Protein AF-A0A831KH98-F1 (afdb_monomer)

Radius of gyration: 17.81 Å; Cα contacts (8 Å, |Δi|>4): 168; chains: 1; bounding box: 45×57×43 Å

pLDDT: mean 85.03, std 17.4, range [39.31, 98.38]

Secondary structure (DSSP, 8-state):
------TTSSPPPP------BPTTSSS--SHHHHHHHHHT--TTSHHHHHHHHHHHHHHHHHB---HHHHHHHHHHHHHHHHHHHHHHHHHHTTPPSSPPHHHHHHHHHHHHHHHHHHHHHHHHHHHHHHHTTS---TT-TTHHHHHHHHHHHHHHHHHHHHHHTTPPPPTTHHHHHHHHHHHHH-

Sequence (186 aa):
MTWISDPFRAGPPLRIPDQDRAPGAGPDLRPDALAAWVAGLPLADPEHAADLLLKVLQALNRTRLPTDQRREGFARLRAPIAGVMEALGGRYAQAVLPLRERDRRCAVRVLALAEEGAYAEKALAARPVAALGTARSSGAAPAYPEALARSAAALGRLLLEHYRIYAPVPEGVWGELHRLYRHGEA

Foldseek 3Di:
DPPPPPCLVDPDADDADAQPDEQPPAQHLALVSLLVVLVVQPLVDLLSSLVVLLRVLVCLRRHDDDLVSLVSSVVSSPVSLVSSLVVLCVVCQPPDPPDDPSNVSSLVSSLSSLVSNLNSLSVSQRVVVVCVVPDDPPPCVVSNLVSLVSNLVSLVSSVVSCVSNVHDRDPCSVSNNVVSVVVNVD

Solvent-accessible surface area (backbone atoms only — not comparable to full-atom values): 10738 Å² total; per-residue (Å²): 135,84,71,77,76,60,70,77,79,76,50,80,75,81,81,52,68,69,54,76,40,60,75,79,76,67,79,68,69,48,52,70,54,40,50,57,50,60,75,67,52,51,73,93,41,41,69,62,36,44,59,54,50,43,55,51,42,55,48,58,48,24,32,56,65,59,70,65,52,49,52,53,34,49,59,68,44,50,62,60,50,52,54,33,38,48,64,39,46,61,72,44,70,82,59,66,81,78,64,53,72,75,42,42,55,36,50,54,52,38,49,52,45,32,50,48,48,24,29,48,33,38,52,61,34,52,53,56,61,67,37,68,80,60,72,84,64,94,79,54,71,76,59,45,63,54,22,33,54,49,23,44,51,29,48,52,48,36,50,50,56,26,57,77,71,73,44,86,69,70,87,61,54,68,62,46,45,55,49,44,51,55,65,72,74,109

Structure (mmCIF, N/CA/C/O backbone):
data_AF-A0A831KH98-F1
#
_entry.id   AF-A0A831KH98-F1
#
loop_
_atom_site.group_PDB
_atom_site.id
_atom_site.type_symbol
_atom_site.label_atom_id
_atom_site.label_alt_id
_atom_site.label_comp_id
_atom_site.label_asym_id
_atom_site.label_entity_id
_atom_site.label_seq_id
_atom_site.pdbx_PDB_ins_code
_atom_site.Cartn_x
_atom_site.Cartn_y
_atom_site.Cartn_z
_atom_site.occupancy
_atom_site.B_iso_or_equiv
_atom_site.auth_seq_id
_atom_site.auth_comp_id
_atom_site.auth_asym_id
_atom_site.auth_atom_id
_atom_site.pdbx_PDB_model_num
ATOM 1 N N . MET A 1 1 ? 13.597 -39.231 14.858 1.00 42.28 1 MET A N 1
ATOM 2 C CA . MET A 1 1 ? 13.043 -37.881 15.091 1.00 42.28 1 MET A CA 1
ATOM 3 C C . MET A 1 1 ? 13.059 -37.131 13.772 1.00 42.28 1 MET A C 1
ATOM 5 O O . MET A 1 1 ? 14.080 -36.579 13.389 1.00 42.28 1 MET A O 1
ATOM 9 N N . THR A 1 2 ? 11.966 -37.229 13.023 1.00 42.25 2 THR A N 1
ATOM 10 C CA . THR A 1 2 ? 11.755 -36.525 11.756 1.00 42.25 2 THR A CA 1
ATOM 11 C C . THR A 1 2 ? 11.390 -35.087 12.094 1.00 42.25 2 THR A C 1
ATOM 13 O O . THR A 1 2 ? 10.312 -34.805 12.609 1.00 42.25 2 THR A O 1
ATOM 16 N N . TRP A 1 3 ? 12.359 -34.206 11.899 1.00 41.78 3 TRP A N 1
ATOM 17 C CA . TRP A 1 3 ? 12.253 -32.764 12.034 1.00 41.78 3 TRP A CA 1
ATOM 18 C C . TRP A 1 3 ? 11.069 -32.289 11.195 1.00 41.78 3 TRP A C 1
ATOM 20 O O . TRP A 1 3 ? 10.905 -32.734 10.059 1.00 41.78 3 TRP A O 1
ATOM 30 N N . ILE A 1 4 ? 10.240 -31.438 11.796 1.00 50.81 4 ILE A N 1
ATOM 31 C CA . ILE A 1 4 ? 9.134 -30.709 11.173 1.00 50.81 4 ILE A CA 1
ATOM 32 C C . ILE A 1 4 ? 9.538 -30.340 9.745 1.00 50.81 4 ILE A C 1
ATOM 34 O O . ILE A 1 4 ? 10.496 -29.591 9.554 1.00 50.81 4 ILE A O 1
ATOM 38 N N . SER A 1 5 ? 8.845 -30.896 8.749 1.00 45.28 5 SER A N 1
ATOM 39 C CA . SER A 1 5 ? 8.921 -30.413 7.375 1.00 45.28 5 SER A CA 1
ATOM 40 C C . SER A 1 5 ? 8.661 -28.916 7.441 1.00 45.28 5 SER A C 1
ATOM 42 O O . SER A 1 5 ? 7.532 -28.544 7.732 1.00 45.28 5 SER A O 1
ATOM 44 N N . ASP A 1 6 ? 9.697 -28.087 7.283 1.00 45.91 6 ASP A N 1
ATOM 45 C CA . ASP A 1 6 ? 9.615 -26.630 7.416 1.00 45.91 6 ASP A CA 1
ATOM 46 C C . ASP A 1 6 ? 8.466 -26.125 6.522 1.00 45.91 6 ASP A C 1
ATOM 48 O O . ASP A 1 6 ? 8.632 -26.063 5.296 1.00 45.91 6 ASP A O 1
ATOM 52 N N . PRO A 1 7 ? 7.284 -25.796 7.087 1.00 47.34 7 PRO A N 1
ATOM 53 C CA . PRO A 1 7 ? 6.128 -25.412 6.283 1.00 47.34 7 PRO A CA 1
ATOM 54 C C . PRO A 1 7 ? 6.381 -24.070 5.581 1.00 47.34 7 PRO A C 1
ATOM 56 O O . PRO A 1 7 ? 5.669 -23.698 4.649 1.00 47.34 7 PRO A O 1
ATOM 59 N N . PHE A 1 8 ? 7.441 -23.359 5.977 1.00 47.72 8 PHE A N 1
ATOM 60 C CA . PHE A 1 8 ? 7.877 -22.104 5.395 1.00 47.72 8 PHE A CA 1
ATOM 61 C C . PHE A 1 8 ? 8.920 -22.287 4.284 1.00 47.72 8 PHE A C 1
ATOM 63 O O . PHE A 1 8 ? 9.222 -21.319 3.582 1.00 47.72 8 PHE A O 1
ATOM 70 N N . ARG A 1 9 ? 9.421 -23.512 4.048 1.00 46.47 9 ARG A N 1
ATOM 71 C CA . ARG A 1 9 ? 10.343 -23.815 2.938 1.00 46.47 9 ARG A CA 1
ATOM 72 C C . ARG A 1 9 ? 9.665 -23.752 1.573 1.00 46.47 9 ARG A C 1
ATOM 74 O O . ARG A 1 9 ? 10.334 -23.438 0.594 1.00 46.47 9 ARG A O 1
ATOM 81 N N . ALA A 1 10 ? 8.362 -24.032 1.533 1.00 47.56 10 ALA A N 1
ATOM 82 C CA . ALA A 1 10 ? 7.552 -24.141 0.320 1.00 47.56 10 ALA A CA 1
ATOM 83 C C . ALA A 1 10 ? 6.166 -23.480 0.455 1.00 47.56 10 ALA A C 1
ATOM 85 O O . ALA A 1 10 ? 5.220 -23.881 -0.218 1.00 47.56 10 ALA A O 1
ATOM 86 N N . GLY A 1 11 ? 5.996 -22.490 1.338 1.00 45.78 11 GLY A N 1
ATOM 87 C CA . GLY A 1 11 ? 4.725 -21.762 1.383 1.00 45.78 11 GLY A CA 1
ATOM 88 C C . GLY A 1 11 ? 4.459 -21.017 0.055 1.00 45.78 11 GLY A C 1
ATOM 89 O O . GLY A 1 11 ? 5.406 -20.749 -0.689 1.00 45.78 11 GLY A O 1
ATOM 90 N N . PRO A 1 12 ? 3.229 -20.537 -0.199 1.00 51.97 12 PRO A N 1
ATOM 91 C CA . PRO A 1 12 ? 2.840 -19.908 -1.471 1.00 51.97 12 PRO A CA 1
ATOM 92 C C . PRO A 1 12 ? 3.730 -18.705 -1.841 1.00 51.97 12 PRO A C 1
ATOM 94 O O . PRO A 1 12 ? 4.258 -18.066 -0.942 1.00 51.97 12 PRO A O 1
ATOM 97 N N . PRO A 1 13 ? 3.941 -18.360 -3.120 1.00 72.31 13 PRO A N 1
ATOM 98 C CA . PRO A 1 13 ? 4.752 -17.199 -3.508 1.00 72.31 13 PRO A CA 1
ATOM 99 C C . PRO A 1 13 ? 4.235 -15.886 -2.888 1.00 72.31 13 PRO A C 1
ATOM 101 O O . PRO A 1 13 ? 3.133 -15.841 -2.335 1.00 72.31 13 PRO A O 1
ATOM 104 N N . LEU A 1 14 ? 5.026 -14.804 -2.984 1.00 85.19 14 LEU A N 1
ATOM 105 C CA . LEU A 1 14 ? 4.533 -13.460 -2.652 1.00 85.19 14 LEU A CA 1
ATOM 106 C C . LEU A 1 14 ? 3.205 -13.232 -3.385 1.00 85.19 14 LEU A C 1
ATOM 108 O O . LEU A 1 14 ? 3.143 -13.326 -4.611 1.00 85.19 14 LEU A O 1
ATOM 112 N N . ARG A 1 15 ? 2.145 -12.964 -2.625 1.00 89.38 15 ARG A N 1
ATOM 113 C CA . ARG A 1 15 ? 0.795 -12.781 -3.148 1.00 89.38 15 ARG A CA 1
ATOM 114 C C . ARG A 1 15 ? 0.745 -11.432 -3.841 1.00 89.38 15 ARG A C 1
ATOM 116 O O . ARG A 1 15 ? 0.729 -10.397 -3.177 1.00 89.38 15 ARG A O 1
ATOM 123 N N . ILE A 1 16 ? 0.736 -11.447 -5.163 1.00 90.81 16 ILE A N 1
ATOM 124 C CA . ILE A 1 16 ? 0.545 -10.265 -6.000 1.00 90.81 16 ILE A CA 1
ATOM 125 C C . ILE A 1 16 ? -0.646 -10.513 -6.930 1.00 90.81 16 ILE A C 1
ATOM 127 O O . ILE A 1 16 ? -0.855 -11.662 -7.321 1.00 90.81 16 ILE A O 1
ATOM 131 N N . PRO A 1 17 ? -1.434 -9.481 -7.276 1.00 92.25 17 PRO A N 1
ATOM 132 C CA . PRO A 1 17 ? -2.491 -9.617 -8.268 1.00 92.25 17 PRO A CA 1
ATOM 133 C C . PRO A 1 17 ? -1.934 -10.063 -9.621 1.00 92.25 17 PRO A C 1
ATOM 135 O O . PRO A 1 17 ? -0.799 -9.717 -9.975 1.00 92.25 17 PRO A O 1
ATOM 138 N N . ASP A 1 18 ? -2.757 -10.774 -10.391 1.00 89.50 18 ASP A N 1
ATOM 139 C CA . ASP A 1 18 ? -2.415 -11.141 -11.760 1.00 89.50 18 ASP A CA 1
ATOM 140 C C . ASP A 1 18 ? -2.151 -9.887 -12.600 1.00 89.50 18 ASP A C 1
ATOM 142 O O . ASP A 1 18 ? -2.894 -8.905 -12.571 1.00 89.50 18 ASP A O 1
ATOM 146 N N . GLN A 1 19 ? -1.042 -9.922 -13.338 1.00 89.56 19 GLN A N 1
ATOM 147 C CA . GLN A 1 19 ? -0.630 -8.865 -14.255 1.00 89.56 19 GLN A CA 1
ATOM 148 C C . GLN A 1 19 ? -1.000 -9.287 -15.672 1.00 89.56 19 GLN A C 1
ATOM 150 O O . GLN A 1 19 ? -0.145 -9.723 -16.442 1.00 89.56 19 GLN A O 1
ATOM 155 N N . ASP A 1 20 ? -2.279 -9.234 -16.013 1.00 87.31 20 ASP A N 1
ATOM 156 C CA . ASP A 1 20 ? -2.820 -9.673 -17.303 1.00 87.31 20 ASP A CA 1
ATOM 157 C C . ASP A 1 20 ? -3.376 -8.526 -18.156 1.00 87.31 20 ASP A C 1
ATOM 159 O O . ASP A 1 20 ? -3.411 -8.635 -19.383 1.00 87.31 20 ASP A O 1
ATOM 163 N N . ARG A 1 21 ? -3.711 -7.393 -17.533 1.00 88.44 21 ARG A N 1
ATOM 164 C CA . ARG A 1 21 ? -4.249 -6.213 -18.209 1.00 88.44 21 ARG A CA 1
ATOM 165 C C . ARG A 1 21 ? -3.234 -5.621 -19.187 1.00 88.44 21 ARG A C 1
ATOM 167 O O . ARG A 1 21 ? -2.074 -5.365 -18.841 1.00 88.44 21 ARG A O 1
ATOM 174 N N . ALA A 1 22 ? -3.698 -5.363 -20.408 1.00 85.62 22 ALA A N 1
ATOM 175 C CA . ALA A 1 22 ? -2.910 -4.716 -21.449 1.00 85.62 22 ALA A CA 1
ATOM 176 C C . ALA A 1 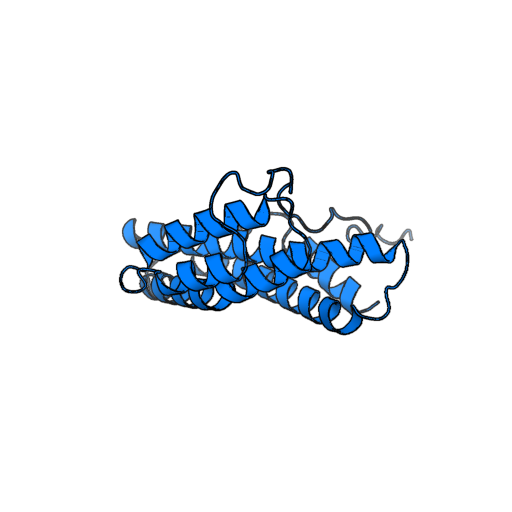22 ? -2.636 -3.233 -21.112 1.00 85.62 22 ALA A C 1
ATOM 178 O O . ALA A 1 22 ? -3.527 -2.550 -20.592 1.00 85.62 22 ALA A O 1
ATOM 179 N N . PRO A 1 23 ? -1.439 -2.705 -21.431 1.00 81.69 23 PRO A N 1
ATOM 180 C CA . PRO A 1 23 ? -1.163 -1.272 -21.355 1.00 81.69 23 PRO A CA 1
ATOM 181 C C . PRO A 1 23 ? -2.178 -0.446 -22.160 1.00 81.69 23 PRO A C 1
ATOM 183 O O . PRO A 1 23 ? -2.615 -0.865 -23.227 1.00 81.69 23 PRO A O 1
ATOM 186 N N . GLY A 1 24 ? -2.545 0.737 -21.661 1.00 77.06 24 GLY A N 1
ATOM 187 C CA . GLY A 1 24 ? -3.438 1.677 -22.357 1.00 77.06 24 GLY A CA 1
ATOM 188 C C . GLY A 1 24 ? -4.935 1.463 -22.117 1.00 77.06 24 GLY A C 1
ATOM 189 O O . GLY A 1 24 ? -5.718 2.394 -22.277 1.00 77.06 24 GLY A O 1
ATOM 190 N N . ALA A 1 25 ? -5.356 0.293 -21.635 1.00 73.19 25 ALA A N 1
ATOM 191 C CA . ALA A 1 25 ? -6.690 0.148 -21.072 1.00 73.19 25 ALA A CA 1
ATOM 192 C C . ALA A 1 25 ? -6.679 0.776 -19.672 1.00 73.19 25 ALA A C 1
ATOM 194 O O . ALA A 1 25 ? -6.353 0.070 -18.730 1.00 73.19 25 ALA A O 1
ATOM 195 N N . GLY A 1 26 ? -6.993 2.063 -19.482 1.00 82.38 26 GLY A 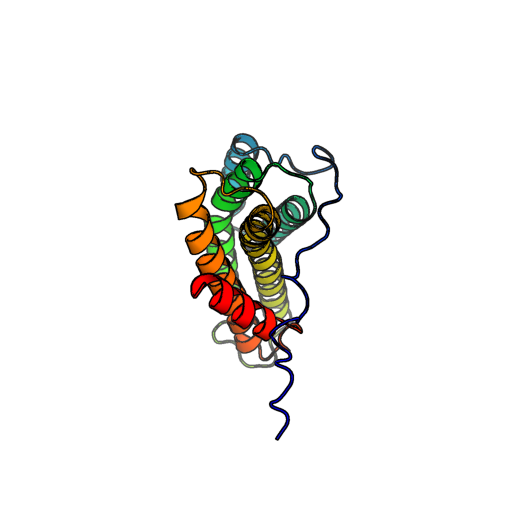N 1
ATOM 196 C CA . GLY A 1 26 ? -7.087 2.696 -18.151 1.00 82.38 26 GLY A CA 1
ATOM 197 C C . GLY A 1 26 ? -6.258 3.972 -17.961 1.00 82.38 26 GLY A C 1
ATOM 198 O O . GLY A 1 26 ? -5.997 4.660 -18.944 1.00 82.38 26 GLY A O 1
ATOM 199 N N . PRO A 1 27 ? -5.883 4.323 -16.709 1.00 87.25 27 PRO A N 1
ATOM 200 C CA . PRO A 1 27 ? -5.054 5.500 -16.454 1.00 87.25 27 PRO A CA 1
ATOM 201 C C . PRO A 1 27 ? -3.701 5.372 -17.159 1.00 87.25 27 PRO A C 1
ATOM 203 O O . PRO A 1 27 ? -3.177 4.268 -17.313 1.00 87.25 27 PRO A O 1
ATOM 206 N N . ASP A 1 28 ? -3.129 6.499 -17.573 1.00 91.88 28 ASP A N 1
ATOM 207 C CA . ASP A 1 28 ? -1.803 6.520 -18.183 1.00 91.88 28 ASP A CA 1
ATOM 208 C C . ASP A 1 28 ? -0.734 6.247 -17.115 1.00 91.88 28 ASP A C 1
ATOM 210 O O . ASP A 1 28 ? -0.529 7.039 -16.197 1.00 91.88 28 ASP A O 1
ATOM 214 N N . LEU A 1 29 ? -0.079 5.090 -17.226 1.00 92.62 29 LEU A N 1
ATOM 215 C CA . LEU A 1 29 ? 0.926 4.608 -16.276 1.00 92.62 29 LEU A CA 1
ATOM 216 C C . LEU A 1 29 ? 2.360 4.945 -16.714 1.00 92.62 29 LEU A C 1
ATOM 218 O O . LEU A 1 29 ? 3.319 4.353 -16.210 1.00 92.62 29 LEU A O 1
ATOM 222 N N . ARG A 1 30 ? 2.542 5.841 -17.692 1.00 90.69 30 ARG A N 1
ATOM 223 C CA . ARG A 1 30 ? 3.868 6.369 -18.041 1.00 90.69 30 ARG A CA 1
ATOM 224 C C . ARG A 1 30 ? 4.362 7.306 -16.929 1.00 90.69 30 ARG A C 1
ATOM 226 O O . ARG A 1 30 ? 3.548 8.054 -16.390 1.00 90.69 30 ARG A O 1
ATOM 233 N N . PRO A 1 31 ? 5.663 7.308 -16.586 1.00 88.69 31 PRO A N 1
ATOM 234 C CA . PRO A 1 31 ? 6.170 8.084 -15.453 1.00 88.69 31 PRO A CA 1
ATOM 235 C C . PRO A 1 31 ? 5.843 9.581 -15.511 1.00 88.69 31 PRO A C 1
ATOM 237 O O . PRO A 1 31 ? 5.404 10.137 -14.507 1.00 88.69 31 PRO A O 1
ATOM 240 N N . ASP A 1 32 ? 5.970 10.214 -16.680 1.00 91.25 32 ASP A N 1
ATOM 241 C CA . ASP A 1 32 ? 5.671 11.644 -16.850 1.00 91.25 32 ASP A CA 1
ATOM 242 C C . ASP A 1 32 ? 4.177 11.949 -16.706 1.00 91.25 32 ASP A C 1
ATOM 244 O O . ASP A 1 32 ? 3.789 12.912 -16.044 1.00 91.25 32 ASP A O 1
ATOM 248 N N . ALA A 1 33 ? 3.326 11.089 -17.272 1.00 93.38 33 ALA A N 1
ATOM 249 C CA . ALA A 1 33 ? 1.880 11.215 -17.144 1.00 93.38 33 ALA A CA 1
ATOM 250 C C . ALA A 1 33 ? 1.433 11.023 -15.687 1.00 93.38 33 ALA A C 1
ATOM 252 O O . ALA A 1 33 ? 0.628 11.803 -15.181 1.00 93.38 33 ALA A O 1
ATOM 253 N N . LEU A 1 34 ? 2.011 10.041 -14.985 1.00 94.19 34 LEU A N 1
ATOM 254 C CA . LEU A 1 34 ? 1.790 9.843 -13.554 1.00 94.19 34 LEU A CA 1
ATOM 255 C C . LEU A 1 34 ? 2.284 11.034 -12.732 1.00 94.19 34 LEU A C 1
ATOM 257 O O . LEU A 1 34 ? 1.606 11.427 -11.791 1.00 94.19 34 LEU A O 1
ATOM 261 N N . ALA A 1 35 ? 3.428 11.629 -13.071 1.00 93.50 35 ALA A N 1
ATOM 262 C CA . ALA A 1 35 ? 3.945 12.799 -12.368 1.00 93.50 35 ALA A CA 1
ATOM 263 C C . ALA A 1 35 ? 2.997 14.001 -12.493 1.00 93.50 35 ALA A C 1
ATOM 265 O O . ALA A 1 35 ? 2.661 14.624 -11.486 1.00 93.50 35 ALA A O 1
ATOM 266 N N . ALA A 1 36 ? 2.518 14.281 -13.709 1.00 95.50 36 ALA A N 1
ATOM 267 C CA . ALA A 1 36 ? 1.528 15.327 -13.954 1.00 95.50 36 ALA A CA 1
ATOM 268 C C . ALA A 1 36 ? 0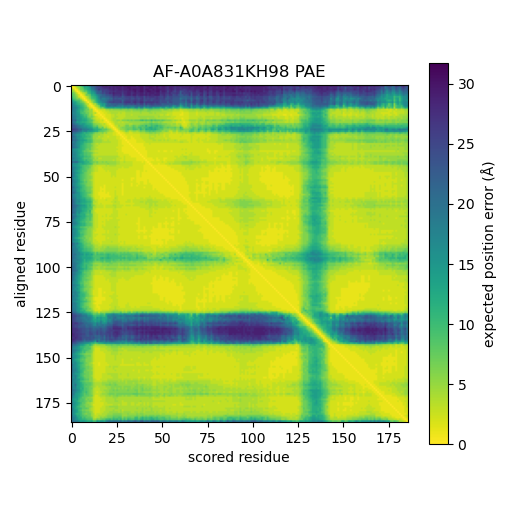.202 15.035 -13.233 1.00 95.50 36 ALA A C 1
ATOM 270 O O . ALA A 1 36 ? -0.387 15.924 -12.623 1.00 95.50 36 ALA A O 1
ATOM 271 N N . TRP A 1 37 ? -0.242 13.777 -13.247 1.00 96.62 37 TRP A N 1
ATOM 272 C CA . TRP A 1 37 ? -1.450 13.351 -12.547 1.00 96.62 37 TRP A CA 1
ATOM 273 C C . TRP A 1 37 ? -1.331 13.499 -11.023 1.00 96.62 37 TRP A C 1
ATOM 275 O O . TRP A 1 37 ? -2.247 14.017 -10.389 1.00 96.62 37 TRP A O 1
ATOM 285 N N . VAL A 1 38 ? -0.191 13.117 -10.432 1.00 96.06 38 VAL A N 1
ATOM 286 C CA . VAL A 1 38 ? 0.083 13.285 -8.993 1.00 96.06 38 VAL A CA 1
ATOM 287 C C . VAL A 1 38 ? 0.056 14.761 -8.599 1.00 96.06 38 VAL A C 1
ATOM 289 O O . VAL A 1 38 ? -0.504 15.095 -7.556 1.00 96.06 38 VAL A O 1
ATOM 292 N N . ALA A 1 39 ? 0.604 15.651 -9.432 1.00 95.69 39 ALA A N 1
ATOM 293 C CA . ALA A 1 39 ? 0.568 17.093 -9.187 1.00 95.69 39 ALA A CA 1
ATOM 294 C C . ALA A 1 39 ? -0.863 17.669 -9.169 1.00 95.69 39 ALA A C 1
ATOM 296 O O . ALA A 1 39 ? -1.099 18.699 -8.543 1.00 95.69 39 ALA A O 1
ATOM 297 N N . GLY A 1 40 ? -1.816 16.997 -9.821 1.00 95.69 40 GLY A N 1
ATOM 298 C CA . GLY A 1 40 ? -3.233 17.360 -9.835 1.00 95.69 40 GLY A CA 1
ATOM 299 C C . GLY A 1 40 ? -4.080 16.712 -8.734 1.00 95.69 40 GLY A C 1
ATOM 300 O O . GLY A 1 40 ? -5.302 16.860 -8.762 1.00 95.69 40 GLY A O 1
ATOM 301 N N . LEU A 1 41 ? -3.489 15.968 -7.789 1.00 96.50 41 LEU A N 1
ATOM 302 C CA . LEU A 1 41 ? -4.262 15.298 -6.741 1.00 96.50 41 LEU A CA 1
ATOM 303 C C . LEU A 1 41 ? -4.947 16.308 -5.798 1.00 96.50 41 LEU A C 1
ATOM 305 O O . LEU A 1 41 ? -4.302 17.239 -5.311 1.00 96.50 41 LEU A O 1
ATOM 309 N N . PRO A 1 42 ? -6.231 16.099 -5.452 1.00 96.25 42 PRO A N 1
ATOM 310 C CA . PRO A 1 42 ? -6.984 16.987 -4.573 1.00 96.25 42 PRO A CA 1
ATOM 311 C C . PRO A 1 42 ? -6.632 16.727 -3.100 1.00 96.25 42 PRO A C 1
ATOM 313 O O . PRO A 1 42 ? -7.455 16.245 -2.331 1.00 96.25 42 PRO A O 1
ATOM 316 N N . LEU A 1 43 ? -5.403 17.043 -2.679 1.00 92.38 43 LEU A N 1
ATOM 317 C CA . LEU A 1 43 ? -4.901 16.727 -1.330 1.00 92.38 43 LEU A CA 1
ATOM 318 C C . LEU A 1 43 ? -5.661 17.435 -0.190 1.00 92.38 43 LEU A C 1
ATOM 320 O O . LEU A 1 43 ? -5.583 17.001 0.956 1.00 92.38 43 LEU A O 1
ATOM 324 N N . ALA A 1 44 ? -6.424 18.489 -0.499 1.00 94.31 44 ALA A N 1
ATOM 325 C CA . ALA A 1 44 ? -7.343 19.129 0.445 1.00 94.31 44 ALA A CA 1
ATOM 326 C C . ALA A 1 44 ? -8.555 18.241 0.807 1.00 94.31 44 ALA A C 1
ATOM 328 O O . ALA A 1 44 ? -9.143 18.416 1.873 1.00 94.31 44 ALA A O 1
ATOM 329 N N . ASP A 1 45 ? -8.903 17.273 -0.048 1.00 97.12 45 ASP A N 1
ATOM 330 C CA . ASP A 1 45 ? -9.899 16.233 0.211 1.00 97.12 45 ASP A CA 1
ATOM 331 C C . ASP A 1 45 ? -9.222 14.848 0.214 1.00 97.12 45 ASP A C 1
ATOM 333 O O . ASP A 1 45 ? -9.138 14.171 -0.819 1.00 97.12 45 ASP A O 1
ATOM 337 N N . PRO A 1 46 ? -8.730 14.386 1.379 1.00 96.81 46 PRO A N 1
ATOM 338 C CA . PRO A 1 46 ? -8.000 13.127 1.460 1.00 96.81 46 PRO A CA 1
ATOM 339 C C . PRO A 1 46 ? -8.878 11.898 1.182 1.00 96.81 46 PRO A C 1
ATOM 341 O O . PRO A 1 46 ? -8.343 10.854 0.819 1.00 96.81 46 PRO A O 1
ATOM 344 N N . GLU A 1 47 ? -10.207 11.981 1.322 1.00 97.38 47 GLU A N 1
ATOM 345 C CA . GLU A 1 47 ? -11.086 10.858 0.970 1.00 97.38 47 GLU A CA 1
ATOM 346 C C . GLU A 1 47 ? -11.168 10.701 -0.548 1.00 97.38 47 GLU A C 1
ATOM 348 O O . GLU A 1 47 ? -10.985 9.596 -1.061 1.00 97.38 47 GLU A O 1
ATOM 353 N N . HIS A 1 48 ? -11.363 11.808 -1.270 1.00 97.88 48 HIS A N 1
ATOM 354 C CA . HIS A 1 48 ? -11.373 11.781 -2.728 1.00 97.88 48 HIS A CA 1
ATOM 355 C C . HIS A 1 48 ? -9.998 11.409 -3.304 1.00 97.88 48 HIS A C 1
ATOM 357 O O . HIS A 1 48 ? -9.909 10.581 -4.215 1.00 97.88 48 HIS A O 1
ATOM 363 N N . ALA A 1 49 ? -8.915 11.951 -2.735 1.00 98.31 49 ALA A N 1
ATOM 364 C CA . ALA A 1 49 ? -7.554 11.592 -3.125 1.00 98.31 49 ALA A CA 1
ATOM 365 C C . ALA A 1 49 ? -7.264 10.096 -2.907 1.00 98.31 49 ALA A C 1
ATOM 367 O O . ALA A 1 49 ? -6.652 9.465 -3.771 1.00 98.31 49 ALA A O 1
ATOM 368 N N . ALA A 1 50 ? -7.740 9.501 -1.806 1.00 98.31 50 ALA A N 1
ATOM 369 C CA . ALA A 1 50 ? -7.606 8.065 -1.556 1.00 98.31 50 ALA A CA 1
ATOM 370 C C . ALA A 1 50 ? -8.310 7.222 -2.626 1.00 98.31 50 ALA A C 1
ATOM 372 O O . ALA A 1 50 ? -7.718 6.275 -3.142 1.00 98.31 50 ALA A O 1
ATOM 373 N N . ASP A 1 51 ? -9.538 7.588 -3.001 1.00 98.00 51 ASP A N 1
ATOM 374 C CA . ASP A 1 51 ? -10.307 6.859 -4.015 1.00 98.00 51 ASP A CA 1
ATOM 375 C C . ASP A 1 51 ? -9.629 6.931 -5.402 1.00 98.00 51 ASP A C 1
ATOM 377 O O . ASP A 1 51 ? -9.643 5.961 -6.165 1.00 98.00 51 ASP A O 1
ATOM 381 N N . LEU A 1 52 ? -8.989 8.060 -5.730 1.00 97.94 52 LEU A N 1
ATOM 382 C CA . LEU A 1 52 ? -8.198 8.233 -6.953 1.00 97.94 52 LEU A CA 1
ATOM 383 C C . LEU A 1 52 ? -6.895 7.420 -6.931 1.00 97.94 52 LEU A C 1
ATOM 385 O O . LEU A 1 52 ? -6.594 6.710 -7.895 1.00 97.94 52 LEU A O 1
ATOM 389 N N . LEU A 1 53 ? -6.144 7.483 -5.828 1.00 98.25 53 LEU A N 1
ATOM 390 C CA . LEU A 1 53 ? -4.913 6.713 -5.633 1.00 98.25 53 LEU A CA 1
ATOM 391 C C . LEU A 1 53 ? -5.171 5.210 -5.694 1.00 98.25 53 LEU A C 1
ATOM 393 O O . LEU A 1 53 ? -4.420 4.491 -6.351 1.00 98.25 53 LEU A O 1
ATOM 397 N N . LEU A 1 54 ? -6.256 4.741 -5.076 1.00 98.06 54 LEU A N 1
ATOM 398 C CA . LEU A 1 54 ? -6.628 3.333 -5.086 1.00 98.06 54 LEU A CA 1
ATOM 399 C C . LEU A 1 54 ? -6.879 2.833 -6.513 1.00 98.06 54 LEU A C 1
ATOM 401 O O . LEU A 1 54 ? -6.346 1.795 -6.900 1.00 98.06 54 LEU A O 1
ATOM 405 N N . LYS A 1 55 ? -7.618 3.595 -7.331 1.00 96.94 55 LYS A N 1
ATOM 406 C CA . LYS A 1 55 ? -7.871 3.248 -8.741 1.00 96.94 55 LYS A CA 1
ATOM 407 C C . LYS A 1 55 ? -6.576 3.135 -9.549 1.00 96.94 55 LYS A C 1
ATOM 409 O O . LYS A 1 55 ? -6.418 2.195 -10.330 1.00 96.94 55 LYS A O 1
ATOM 414 N N . VAL A 1 56 ? -5.650 4.079 -9.369 1.00 96.81 56 VAL A N 1
ATOM 415 C CA . VAL A 1 56 ? -4.360 4.066 -10.076 1.00 96.81 56 VAL A CA 1
ATOM 416 C C . VAL A 1 56 ? -3.474 2.919 -9.599 1.00 96.81 56 VAL A C 1
ATOM 418 O O . VAL A 1 56 ? -2.906 2.223 -10.437 1.00 96.81 56 VAL A O 1
ATOM 421 N N . LEU A 1 57 ? -3.402 2.658 -8.291 1.00 96.94 57 LEU A N 1
ATOM 422 C CA . LEU A 1 57 ? -2.666 1.516 -7.743 1.00 96.94 57 LEU A CA 1
ATOM 423 C C . LEU A 1 57 ? -3.209 0.187 -8.259 1.00 96.94 57 LEU A C 1
ATOM 425 O O . LEU A 1 57 ? -2.439 -0.650 -8.722 1.00 96.94 57 LEU A O 1
ATOM 429 N N . GLN A 1 58 ? -4.531 0.017 -8.254 1.00 96.69 58 GLN A N 1
ATOM 430 C CA . GLN A 1 58 ? -5.169 -1.192 -8.757 1.00 96.69 58 GLN A CA 1
ATOM 431 C C . GLN A 1 58 ? -4.849 -1.429 -10.233 1.00 96.69 58 GLN A C 1
ATOM 433 O O . GLN A 1 58 ? -4.563 -2.564 -10.629 1.00 96.69 58 GLN A O 1
ATOM 438 N N . ALA A 1 59 ? -4.870 -0.363 -11.041 1.00 95.81 59 ALA A N 1
ATOM 439 C CA . ALA A 1 59 ? -4.473 -0.413 -12.441 1.00 95.81 59 ALA A CA 1
ATOM 440 C C . ALA A 1 59 ? -2.985 -0.751 -12.589 1.00 95.81 59 ALA A C 1
ATOM 442 O O . ALA A 1 59 ? -2.646 -1.654 -13.353 1.00 95.81 59 ALA A O 1
ATOM 443 N N . LEU A 1 60 ? -2.106 -0.096 -11.828 1.00 95.06 60 LEU A N 1
ATOM 444 C CA . LEU A 1 60 ? -0.669 -0.358 -11.829 1.00 95.06 60 LEU A CA 1
ATOM 445 C C . LEU A 1 60 ? -0.373 -1.819 -11.484 1.00 95.06 60 LEU A C 1
ATOM 447 O O . LEU A 1 60 ? 0.354 -2.484 -12.221 1.00 95.06 60 LEU A O 1
ATOM 451 N N . ASN A 1 61 ? -0.974 -2.349 -10.421 1.00 95.38 61 ASN A N 1
ATOM 452 C CA . ASN A 1 61 ? -0.733 -3.705 -9.928 1.00 95.38 61 ASN A CA 1
ATOM 453 C C . ASN A 1 61 ? -1.207 -4.801 -10.883 1.00 95.38 61 ASN A C 1
ATOM 455 O O . ASN A 1 61 ? -0.590 -5.861 -10.906 1.00 95.38 61 ASN A O 1
ATOM 459 N N . ARG A 1 62 ? -2.236 -4.535 -11.696 1.00 94.69 62 ARG A N 1
ATOM 460 C CA . ARG A 1 62 ? -2.826 -5.512 -12.629 1.00 94.69 62 ARG A CA 1
ATOM 461 C C . ARG A 1 62 ? -2.354 -5.358 -14.080 1.00 94.69 62 ARG A C 1
ATOM 463 O O . ARG A 1 62 ? -2.607 -6.228 -14.903 1.00 94.69 62 ARG A O 1
ATOM 470 N N . THR A 1 63 ? -1.650 -4.275 -14.421 1.00 93.50 63 THR A N 1
ATOM 471 C CA . THR A 1 63 ? -1.154 -4.030 -15.791 1.00 93.50 63 THR A CA 1
ATOM 472 C C . THR A 1 63 ? 0.194 -4.698 -16.041 1.00 93.50 63 THR A C 1
ATOM 474 O O . THR A 1 63 ? 1.099 -4.625 -15.205 1.00 93.50 63 THR A O 1
ATOM 477 N N . ARG A 1 64 ? 0.369 -5.297 -17.224 1.00 90.19 64 ARG A N 1
ATOM 478 C CA . ARG A 1 64 ? 1.670 -5.781 -17.715 1.00 90.19 64 ARG A CA 1
ATOM 479 C C . ARG A 1 64 ? 2.581 -4.610 -18.075 1.00 90.19 64 ARG A C 1
ATOM 481 O O . ARG A 1 64 ? 2.453 -4.040 -19.150 1.00 90.19 64 ARG A O 1
ATOM 488 N N . LEU A 1 65 ? 3.516 -4.268 -17.191 1.00 88.06 65 LEU A N 1
ATOM 489 C CA . LEU A 1 65 ? 4.486 -3.183 -17.401 1.00 88.06 65 LEU A CA 1
ATOM 490 C C . LEU A 1 65 ? 5.936 -3.691 -17.365 1.00 88.06 65 LEU A C 1
ATOM 492 O O . LEU A 1 65 ? 6.213 -4.649 -16.634 1.00 88.06 65 LEU A O 1
ATOM 496 N N . PRO A 1 66 ? 6.888 -3.042 -18.062 1.00 87.69 66 PRO A N 1
ATOM 497 C CA . PRO A 1 66 ? 8.320 -3.199 -17.804 1.00 87.69 66 PRO A CA 1
ATOM 498 C C . PRO A 1 66 ? 8.672 -2.908 -16.337 1.00 87.69 66 PRO A C 1
ATOM 500 O O . PRO A 1 66 ? 8.003 -2.119 -15.668 1.00 87.69 66 PRO A O 1
ATOM 503 N N . THR A 1 67 ? 9.708 -3.565 -15.809 1.00 83.31 67 THR A N 1
ATOM 504 C CA . THR A 1 67 ? 10.077 -3.449 -14.383 1.00 83.31 67 THR A CA 1
ATOM 505 C C . THR A 1 67 ? 10.477 -2.029 -14.004 1.00 83.31 67 THR A C 1
ATOM 507 O O . THR A 1 67 ? 10.030 -1.542 -12.968 1.00 83.31 67 THR A O 1
ATOM 510 N N . ASP A 1 68 ? 11.245 -1.351 -14.854 1.00 85.88 68 ASP A N 1
ATOM 511 C CA . ASP A 1 68 ? 11.706 0.012 -14.580 1.00 85.88 68 ASP A CA 1
ATOM 512 C C . ASP A 1 68 ? 10.552 1.012 -14.619 1.00 85.88 68 ASP A C 1
ATOM 514 O O . ASP A 1 68 ? 10.407 1.809 -13.697 1.00 85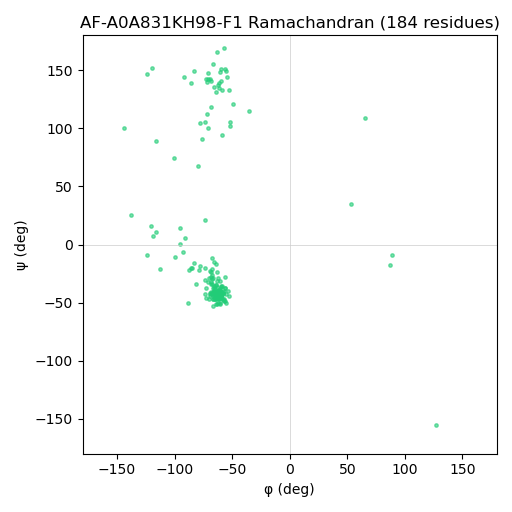.88 68 ASP A O 1
ATOM 518 N N . GLN A 1 69 ? 9.641 0.874 -15.590 1.00 89.75 69 GLN A N 1
ATOM 519 C CA . GLN A 1 69 ? 8.420 1.681 -15.637 1.00 89.75 69 GLN A CA 1
ATOM 520 C C . GLN A 1 69 ? 7.559 1.481 -14.381 1.00 89.75 69 GLN A C 1
ATOM 522 O O . GLN A 1 69 ? 7.072 2.452 -13.806 1.00 89.75 69 GLN A O 1
ATOM 527 N N . ARG A 1 70 ? 7.381 0.233 -13.921 1.00 91.81 70 ARG A N 1
ATOM 528 C CA . ARG A 1 70 ? 6.648 -0.057 -12.677 1.00 91.81 70 ARG A CA 1
ATOM 529 C C . ARG A 1 70 ? 7.334 0.582 -11.469 1.00 91.81 70 ARG A C 1
ATOM 531 O O . ARG A 1 70 ? 6.657 1.180 -10.635 1.00 91.81 70 ARG A O 1
ATOM 538 N N . ARG A 1 71 ? 8.659 0.440 -11.369 1.00 90.06 71 ARG A N 1
ATOM 539 C CA . ARG A 1 71 ? 9.468 0.981 -10.270 1.00 90.06 71 ARG A CA 1
ATOM 540 C C . ARG A 1 71 ? 9.360 2.497 -10.209 1.00 90.06 71 ARG A C 1
ATOM 542 O O . ARG A 1 71 ? 9.086 3.032 -9.137 1.00 90.06 71 ARG A O 1
ATOM 549 N N . GLU A 1 72 ? 9.560 3.169 -11.337 1.00 91.31 72 GLU A N 1
ATOM 550 C CA . GLU A 1 72 ? 9.501 4.623 -11.413 1.00 91.31 72 GLU A CA 1
ATOM 551 C C . GLU A 1 72 ? 8.080 5.134 -11.166 1.00 91.31 72 GLU A C 1
ATOM 553 O O . GLU A 1 72 ? 7.883 6.012 -10.327 1.00 91.31 72 GLU A O 1
ATOM 558 N N . GLY A 1 73 ? 7.080 4.535 -11.820 1.00 92.44 73 GLY A N 1
ATOM 559 C CA . GLY A 1 73 ? 5.680 4.912 -11.650 1.00 92.44 73 GLY A CA 1
ATOM 560 C C . GLY A 1 73 ? 5.226 4.798 -10.195 1.00 92.44 73 GLY A C 1
ATOM 561 O O . GLY A 1 73 ? 4.679 5.748 -9.638 1.00 92.44 73 GLY A O 1
ATOM 562 N N . PHE A 1 74 ? 5.525 3.677 -9.532 1.00 94.06 74 PHE A N 1
ATOM 563 C CA . PHE A 1 74 ? 5.173 3.509 -8.125 1.00 94.06 74 PHE A CA 1
ATOM 564 C C . PHE A 1 74 ? 5.979 4.430 -7.195 1.00 94.06 74 PHE A C 1
ATOM 566 O O . PHE A 1 74 ? 5.435 4.914 -6.204 1.00 94.06 74 PHE A O 1
ATOM 573 N N . ALA A 1 75 ? 7.234 4.758 -7.526 1.00 92.75 75 ALA A N 1
ATOM 574 C CA . ALA A 1 75 ? 8.017 5.717 -6.747 1.00 92.75 75 ALA A CA 1
ATOM 575 C C . ALA A 1 75 ? 7.348 7.097 -6.657 1.00 92.75 75 ALA A C 1
ATOM 577 O O . ALA A 1 75 ? 7.383 7.704 -5.587 1.00 92.75 75 ALA A O 1
ATOM 578 N N . ARG A 1 76 ? 6.671 7.553 -7.722 1.00 94.69 76 ARG A N 1
ATOM 579 C CA . ARG A 1 76 ? 5.901 8.812 -7.707 1.00 94.69 76 ARG A CA 1
ATOM 580 C C . ARG A 1 76 ? 4.665 8.749 -6.801 1.00 94.69 76 ARG A C 1
ATOM 582 O O . ARG A 1 76 ? 4.232 9.779 -6.295 1.00 94.69 76 ARG A O 1
ATOM 589 N N . LEU A 1 77 ? 4.109 7.557 -6.576 1.00 95.81 77 LEU A N 1
ATOM 590 C CA . LEU A 1 77 ? 2.895 7.362 -5.778 1.00 95.81 77 LEU A CA 1
ATOM 591 C C . LEU A 1 77 ? 3.175 7.188 -4.277 1.00 95.81 77 LEU A C 1
ATOM 593 O O . LEU A 1 77 ? 2.287 7.442 -3.468 1.00 95.81 77 LEU A O 1
ATOM 597 N N . ARG A 1 78 ? 4.390 6.790 -3.871 1.00 94.88 78 ARG A N 1
ATOM 598 C CA . ARG A 1 78 ? 4.704 6.492 -2.457 1.00 94.88 78 ARG A CA 1
ATOM 599 C C . ARG A 1 78 ? 4.387 7.650 -1.506 1.00 94.88 78 ARG A C 1
ATOM 601 O 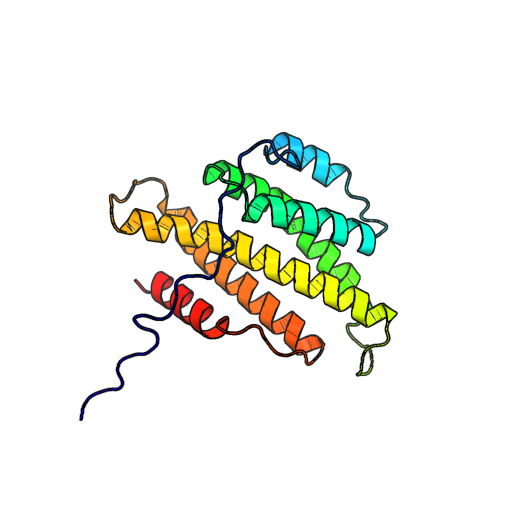O . ARG A 1 78 ? 3.713 7.444 -0.500 1.00 94.88 78 ARG A O 1
ATOM 608 N N . ALA A 1 79 ? 4.859 8.856 -1.824 1.00 95.62 79 ALA A N 1
ATOM 609 C CA . ALA A 1 79 ? 4.649 10.036 -0.986 1.00 95.62 79 ALA A CA 1
ATOM 610 C C . ALA A 1 79 ? 3.163 10.440 -0.870 1.00 95.62 79 ALA A C 1
ATOM 612 O O . ALA A 1 79 ? 2.688 10.563 0.261 1.00 95.62 79 ALA A O 1
ATOM 613 N N . PRO A 1 80 ? 2.392 10.590 -1.971 1.00 97.06 80 PRO A N 1
ATOM 614 C CA . PRO A 1 80 ? 0.972 10.919 -1.853 1.00 97.06 80 PRO A CA 1
ATOM 615 C C . PRO A 1 80 ? 0.161 9.816 -1.156 1.00 97.06 80 PRO A C 1
ATOM 617 O O . PRO A 1 80 ? -0.735 10.142 -0.383 1.00 97.06 80 PRO A O 1
ATOM 620 N N . ILE A 1 81 ? 0.494 8.531 -1.340 1.00 97.75 81 ILE A N 1
ATOM 621 C CA . ILE A 1 81 ? -0.143 7.432 -0.590 1.00 97.75 81 ILE A CA 1
ATOM 622 C C . ILE A 1 81 ? 0.097 7.595 0.910 1.00 97.75 81 ILE A C 1
ATOM 624 O O . ILE A 1 81 ? -0.859 7.575 1.683 1.00 97.75 81 ILE A O 1
ATOM 628 N N . ALA A 1 82 ? 1.354 7.782 1.323 1.00 97.00 82 ALA A N 1
ATOM 629 C CA . ALA A 1 82 ? 1.700 7.929 2.732 1.00 97.00 82 ALA A CA 1
ATOM 630 C C . ALA A 1 82 ? 0.983 9.130 3.370 1.00 97.00 82 ALA A C 1
ATOM 632 O O . ALA A 1 82 ? 0.368 8.972 4.424 1.00 97.00 82 ALA A O 1
ATOM 633 N N . GLY A 1 83 ? 0.990 10.288 2.700 1.00 97.75 83 GLY A N 1
ATOM 634 C CA . GLY A 1 83 ? 0.331 11.498 3.194 1.00 97.75 83 GLY A CA 1
ATOM 635 C C . GLY A 1 83 ? -1.189 11.352 3.310 1.00 97.75 83 GLY A C 1
ATOM 636 O O . GLY A 1 83 ? -1.774 11.738 4.319 1.00 97.75 83 GLY A O 1
ATOM 637 N N . VAL A 1 84 ? -1.843 10.734 2.321 1.00 98.12 84 VAL A N 1
ATOM 638 C CA . VAL A 1 84 ? -3.292 10.484 2.371 1.00 98.12 84 VAL A CA 1
ATOM 639 C C . VAL A 1 84 ? -3.647 9.467 3.459 1.00 98.12 84 VAL A C 1
ATOM 641 O O . VAL A 1 84 ? -4.601 9.682 4.210 1.00 98.12 84 VAL A O 1
ATOM 644 N N . MET A 1 85 ? -2.871 8.387 3.598 1.00 97.81 85 MET A N 1
ATOM 645 C CA . MET A 1 85 ? -3.069 7.411 4.674 1.00 97.81 85 MET A CA 1
ATOM 646 C C . MET A 1 85 ? -2.902 8.042 6.058 1.00 97.81 85 MET A C 1
ATOM 648 O O . MET A 1 85 ? -3.661 7.721 6.966 1.00 97.81 85 MET A O 1
ATOM 652 N N . GLU A 1 86 ? -1.937 8.945 6.231 1.00 97.06 86 GLU A N 1
ATOM 653 C CA . GLU A 1 86 ? -1.733 9.676 7.482 1.00 97.06 86 GLU A CA 1
ATOM 654 C C . GLU A 1 86 ? -2.897 10.629 7.782 1.00 97.06 86 GLU A C 1
ATOM 656 O O . GLU A 1 86 ? -3.459 10.584 8.878 1.00 97.06 86 GLU A O 1
ATOM 661 N N . ALA A 1 87 ? -3.331 11.418 6.794 1.00 97.00 87 ALA A N 1
ATOM 662 C CA . ALA A 1 87 ? -4.445 12.353 6.938 1.00 97.00 87 ALA A CA 1
ATOM 663 C C . ALA A 1 87 ? -5.763 11.649 7.308 1.00 97.00 87 ALA A C 1
ATOM 665 O O . ALA A 1 87 ? -6.517 12.130 8.158 1.00 97.00 87 ALA A O 1
ATOM 666 N N . LEU A 1 88 ? -6.048 10.496 6.693 1.00 97.00 88 LEU A N 1
ATOM 667 C CA . LEU A 1 88 ? -7.213 9.678 7.038 1.00 97.00 88 LEU A CA 1
ATOM 668 C C . LEU A 1 88 ? -7.021 8.954 8.376 1.00 97.00 88 LEU A C 1
ATOM 670 O O . LEU A 1 88 ? -7.939 8.943 9.196 1.00 97.00 88 LEU A O 1
ATOM 674 N N . GLY A 1 89 ? -5.828 8.406 8.616 1.00 95.81 89 GLY A N 1
ATOM 675 C CA . GLY A 1 89 ? -5.443 7.698 9.837 1.00 95.81 89 GLY A CA 1
ATOM 676 C C . GLY A 1 89 ? -5.552 8.548 11.099 1.00 95.81 89 GLY A C 1
ATOM 677 O O . GLY A 1 89 ? -5.957 8.051 12.151 1.00 95.81 89 GLY A O 1
ATOM 678 N N . GLY A 1 90 ? -5.243 9.842 10.996 1.00 94.06 90 GLY A N 1
ATOM 679 C CA . GLY A 1 90 ? -5.377 10.802 12.091 1.00 94.06 90 GLY A CA 1
ATOM 680 C C . GLY A 1 90 ? -6.817 10.970 12.582 1.00 94.06 90 GLY A C 1
ATOM 681 O O . GLY A 1 90 ? -7.031 11.201 13.769 1.00 94.06 90 GLY A O 1
ATOM 682 N N . ARG A 1 91 ? -7.818 10.776 11.710 1.00 93.06 91 ARG A N 1
ATOM 683 C CA . ARG A 1 91 ? -9.241 10.962 12.054 1.00 93.06 91 ARG A CA 1
ATOM 684 C C . ARG A 1 91 ? -9.766 9.915 13.032 1.00 93.06 91 ARG A C 1
ATOM 686 O O . ARG A 1 91 ? -10.673 10.211 13.797 1.00 93.06 91 ARG A O 1
ATOM 693 N N . TYR A 1 92 ? -9.188 8.716 13.020 1.00 92.31 92 TYR A N 1
ATOM 694 C CA . TYR A 1 92 ? -9.612 7.604 13.874 1.00 92.31 92 TYR A CA 1
ATOM 695 C C . TYR A 1 92 ? -8.522 7.126 14.841 1.00 92.31 92 TYR A C 1
ATOM 697 O O . TYR A 1 92 ? -8.715 6.134 15.536 1.00 92.31 92 TYR A O 1
ATOM 705 N N . ALA A 1 93 ? -7.384 7.825 14.928 1.00 89.25 93 ALA A N 1
ATOM 706 C CA . ALA A 1 93 ? -6.236 7.400 15.733 1.00 89.25 93 ALA A CA 1
ATOM 707 C C . ALA A 1 93 ? -6.531 7.268 17.238 1.00 89.25 93 ALA A C 1
ATOM 709 O O . ALA A 1 93 ? -5.913 6.442 17.898 1.00 89.25 93 ALA A O 1
ATOM 710 N N . GLN A 1 94 ? -7.450 8.082 17.765 1.00 87.12 94 GLN A N 1
ATOM 711 C CA . GLN A 1 94 ? -7.859 8.100 19.178 1.00 87.12 94 GLN A CA 1
ATOM 712 C C . GLN A 1 94 ? -9.361 7.816 19.342 1.00 87.12 94 GLN A C 1
ATOM 714 O O . GLN A 1 94 ? -9.959 8.130 20.370 1.00 87.12 94 GLN A O 1
ATOM 719 N N . ALA A 1 95 ? -10.004 7.282 18.300 1.00 89.44 95 ALA A N 1
ATOM 720 C CA . ALA A 1 95 ? -11.428 6.991 18.341 1.00 89.44 95 ALA A CA 1
ATOM 721 C C . ALA A 1 95 ? -11.705 5.789 19.257 1.00 89.44 95 ALA A C 1
ATOM 723 O O . ALA A 1 95 ? -10.981 4.794 19.244 1.00 89.44 95 ALA A O 1
ATOM 724 N N . VAL A 1 96 ? -12.785 5.875 20.035 1.00 88.81 96 VAL A N 1
ATOM 725 C CA . VAL A 1 96 ? -13.275 4.748 20.836 1.00 88.81 96 VAL A CA 1
ATOM 726 C C . VAL A 1 96 ? -13.825 3.672 19.901 1.00 88.81 96 VAL A C 1
ATOM 728 O O . VAL A 1 96 ? -14.477 3.982 18.902 1.00 88.81 96 VAL A O 1
ATOM 731 N N . LEU A 1 97 ? -13.568 2.409 20.234 1.00 88.69 97 LEU A N 1
ATOM 732 C CA . LEU A 1 97 ? -14.053 1.262 19.476 1.00 88.69 97 LEU A CA 1
ATOM 733 C C . LEU A 1 97 ? -15.409 0.774 20.018 1.00 88.69 97 LEU A C 1
ATOM 735 O O . LEU A 1 97 ? -15.607 0.789 21.234 1.00 88.69 97 LEU A O 1
ATOM 739 N N . PRO A 1 98 ? -16.329 0.306 19.153 1.00 89.62 98 PRO A N 1
ATOM 740 C CA . PRO A 1 98 ? -16.208 0.218 17.694 1.00 89.62 98 PRO A CA 1
ATOM 741 C C . PRO A 1 98 ? -16.256 1.592 17.006 1.00 89.62 98 PRO A C 1
ATOM 743 O O . PRO A 1 98 ? -16.942 2.506 17.463 1.00 89.62 98 PRO A O 1
ATOM 746 N N . LEU A 1 99 ? -15.537 1.726 15.885 1.00 91.75 99 LEU A N 1
ATOM 747 C CA . LEU A 1 99 ? -15.484 2.981 15.131 1.00 91.75 99 LEU A CA 1
ATOM 748 C C . LEU A 1 99 ? -16.873 3.411 14.655 1.00 91.75 99 LEU A C 1
ATOM 750 O O . LEU A 1 99 ? -17.665 2.606 14.159 1.00 91.75 99 LEU A O 1
ATOM 754 N N . ARG A 1 100 ? -17.131 4.719 14.719 1.00 93.88 100 ARG A N 1
ATOM 755 C CA . ARG A 1 100 ? -18.316 5.319 14.102 1.00 93.88 100 ARG A CA 1
ATOM 756 C C . ARG A 1 100 ? -18.227 5.203 12.588 1.00 93.88 100 ARG A C 1
ATOM 758 O O . ARG A 1 100 ? -17.145 5.179 12.010 1.00 93.88 100 ARG A O 1
ATOM 765 N N . GLU A 1 101 ? -19.379 5.217 11.934 1.00 93.38 101 GLU A N 1
ATOM 766 C CA . GLU A 1 101 ? -19.493 4.978 10.495 1.00 93.38 101 GLU A CA 1
ATOM 767 C C . GLU A 1 101 ? -18.580 5.882 9.639 1.00 93.38 101 GLU A C 1
ATOM 769 O O . GLU A 1 101 ? -17.930 5.412 8.708 1.00 93.38 101 GLU A O 1
ATOM 774 N N . ARG A 1 102 ? -18.442 7.166 9.994 1.00 92.62 102 ARG A N 1
ATOM 775 C CA . ARG A 1 102 ? -17.519 8.092 9.313 1.00 92.62 102 ARG A CA 1
ATOM 776 C C . ARG A 1 102 ? -16.051 7.655 9.418 1.00 92.62 102 ARG A C 1
ATOM 778 O O . ARG A 1 102 ? -15.335 7.657 8.417 1.00 92.62 102 ARG A O 1
ATOM 785 N N . ASP A 1 103 ? -15.620 7.277 10.613 1.00 94.44 103 ASP A N 1
ATOM 786 C CA . ASP A 1 103 ? -14.237 6.899 10.917 1.00 94.44 103 ASP A CA 1
ATOM 787 C C . ASP A 1 103 ? -13.908 5.528 10.326 1.00 94.44 103 ASP A C 1
ATOM 789 O O . ASP A 1 103 ? -12.842 5.327 9.744 1.00 94.44 103 ASP A O 1
ATOM 793 N N . ARG A 1 104 ? -14.884 4.615 10.360 1.00 94.88 104 ARG A N 1
ATOM 794 C CA . ARG A 1 104 ? -14.819 3.304 9.715 1.00 94.88 104 ARG A CA 1
ATOM 795 C C . ARG A 1 104 ? -14.578 3.429 8.209 1.00 94.88 104 ARG A C 1
ATOM 797 O O . ARG A 1 104 ? -13.738 2.710 7.676 1.00 94.88 104 ARG A O 1
ATOM 804 N N . ARG A 1 105 ? -15.248 4.359 7.514 1.00 95.69 105 ARG A N 1
ATOM 805 C CA . ARG A 1 105 ? -14.992 4.615 6.082 1.00 95.69 105 ARG A CA 1
ATOM 806 C C . ARG A 1 105 ? -13.577 5.125 5.812 1.00 95.69 105 ARG A C 1
ATOM 808 O O . ARG A 1 105 ? -12.987 4.751 4.802 1.00 95.69 105 ARG A O 1
ATOM 815 N N . CYS A 1 106 ? -13.023 5.953 6.700 1.00 96.56 106 CYS A N 1
ATOM 816 C CA . CYS A 1 106 ? -11.629 6.389 6.592 1.00 96.56 106 CYS A CA 1
ATOM 817 C C . CYS A 1 106 ? -10.677 5.198 6.766 1.00 96.56 106 CYS A C 1
ATOM 819 O O . CYS A 1 106 ? -9.796 4.999 5.934 1.00 96.56 106 CYS A O 1
ATOM 821 N N . ALA A 1 107 ? -10.905 4.365 7.785 1.00 96.69 107 ALA A N 1
ATOM 822 C CA . ALA A 1 107 ? -10.095 3.179 8.045 1.00 96.69 107 ALA A CA 1
ATOM 823 C C . ALA A 1 107 ? -10.122 2.179 6.876 1.00 96.69 107 ALA A C 1
ATOM 825 O O . ALA A 1 107 ? -9.073 1.699 6.461 1.00 96.69 107 ALA A O 1
ATOM 826 N N . VAL A 1 108 ? -11.291 1.924 6.277 1.00 96.75 108 VAL A N 1
ATOM 827 C CA . VAL A 1 108 ? -11.419 1.044 5.098 1.00 96.75 108 VAL A CA 1
ATOM 828 C C . VAL A 1 108 ? -10.562 1.535 3.927 1.00 96.75 108 VAL A C 1
ATOM 830 O O . VAL A 1 108 ? -9.897 0.730 3.279 1.00 96.75 108 VAL A O 1
ATOM 833 N N . ARG A 1 109 ? -10.519 2.849 3.672 1.00 97.94 109 ARG A N 1
ATOM 834 C CA . ARG A 1 109 ? -9.660 3.420 2.621 1.00 97.94 109 ARG A CA 1
ATOM 835 C C . ARG A 1 109 ? -8.177 3.262 2.933 1.00 97.94 109 ARG A C 1
ATOM 837 O O . ARG A 1 109 ? -7.411 2.906 2.043 1.00 97.94 109 ARG A O 1
ATOM 844 N N . VAL A 1 110 ? -7.776 3.495 4.184 1.00 98.12 110 VAL A N 1
ATOM 845 C CA . VAL A 1 110 ? -6.382 3.310 4.616 1.00 98.12 110 VAL A CA 1
ATOM 846 C C . VAL A 1 110 ? -5.955 1.853 4.459 1.00 98.12 110 VAL A C 1
ATOM 848 O O . VAL A 1 110 ? -4.881 1.601 3.920 1.00 98.12 110 VAL A O 1
ATOM 851 N N . LEU A 1 111 ? -6.804 0.901 4.852 1.00 97.56 111 LEU A N 1
ATOM 852 C CA . LEU A 1 111 ? -6.545 -0.528 4.673 1.00 97.56 111 LEU A CA 1
ATOM 853 C C . LEU A 1 111 ? -6.401 -0.906 3.195 1.00 97.56 111 LEU A C 1
ATOM 855 O O . LEU A 1 111 ? -5.427 -1.558 2.830 1.00 97.56 111 LEU A O 1
ATOM 859 N N . ALA A 1 112 ? -7.310 -0.442 2.335 1.00 97.94 112 ALA A N 1
ATOM 860 C CA . ALA A 1 112 ? -7.247 -0.718 0.900 1.00 97.94 112 ALA A CA 1
ATOM 861 C C . ALA A 1 112 ? -5.978 -0.139 0.245 1.00 97.94 112 ALA A C 1
ATOM 863 O O . ALA A 1 112 ? -5.344 -0.797 -0.580 1.00 97.94 112 ALA A O 1
ATOM 864 N N . LEU A 1 113 ? -5.573 1.077 0.635 1.00 98.38 113 LEU A N 1
ATOM 865 C CA . LEU A 1 113 ? -4.319 1.683 0.179 1.00 98.38 113 LEU A CA 1
ATOM 866 C C . LEU A 1 113 ? -3.090 0.930 0.703 1.00 98.38 113 LEU A C 1
ATOM 868 O O . LEU A 1 113 ? -2.140 0.733 -0.053 1.00 98.38 113 LEU A O 1
ATOM 872 N N . ALA A 1 114 ? -3.104 0.492 1.966 1.00 97.94 114 ALA A N 1
ATOM 873 C CA . ALA A 1 114 ? -2.026 -0.306 2.547 1.00 97.94 114 ALA A CA 1
ATOM 874 C C . ALA A 1 114 ? -1.862 -1.642 1.810 1.00 97.94 114 ALA A C 1
ATOM 876 O O . ALA A 1 114 ? -0.740 -2.049 1.511 1.00 97.94 114 ALA A O 1
ATOM 877 N N . GLU A 1 115 ? -2.974 -2.300 1.484 1.00 97.31 115 GLU A N 1
ATOM 878 C CA . GLU A 1 115 ? -2.983 -3.581 0.787 1.00 97.31 11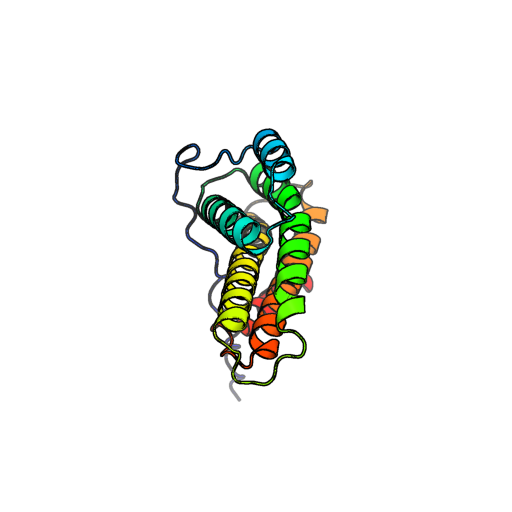5 GLU A CA 1
ATOM 879 C C . GLU A 1 115 ? -2.461 -3.446 -0.652 1.00 97.31 115 GLU A C 1
ATOM 881 O O . GLU A 1 115 ? -1.501 -4.120 -1.033 1.00 97.31 115 GLU A O 1
ATOM 886 N N . GLU A 1 116 ? -3.015 -2.523 -1.444 1.00 97.88 116 GLU A N 1
ATOM 887 C CA . GLU A 1 116 ? -2.554 -2.300 -2.821 1.00 97.88 116 GLU A CA 1
ATOM 888 C C . GLU A 1 116 ? -1.126 -1.718 -2.869 1.00 97.88 116 GLU A C 1
ATOM 890 O O . GLU A 1 116 ? -0.359 -2.028 -3.785 1.00 97.88 116 GLU A O 1
ATOM 895 N N . GLY A 1 117 ? -0.713 -0.944 -1.859 1.00 97.31 117 GLY A N 1
ATOM 896 C CA . GLY A 1 117 ? 0.675 -0.514 -1.683 1.00 97.31 117 GLY A CA 1
ATOM 897 C C . GLY A 1 117 ? 1.624 -1.684 -1.398 1.00 97.31 117 GLY A C 1
ATOM 898 O O . GLY A 1 117 ? 2.702 -1.766 -1.992 1.00 97.31 117 GLY A O 1
ATOM 899 N N . ALA A 1 118 ? 1.212 -2.637 -0.556 1.00 96.62 118 ALA A N 1
ATOM 900 C CA . ALA A 1 118 ? 1.977 -3.854 -0.299 1.00 96.62 118 ALA A CA 1
ATOM 901 C C . ALA A 1 118 ? 2.083 -4.740 -1.548 1.00 96.62 118 ALA A C 1
ATOM 903 O O . ALA A 1 118 ? 3.1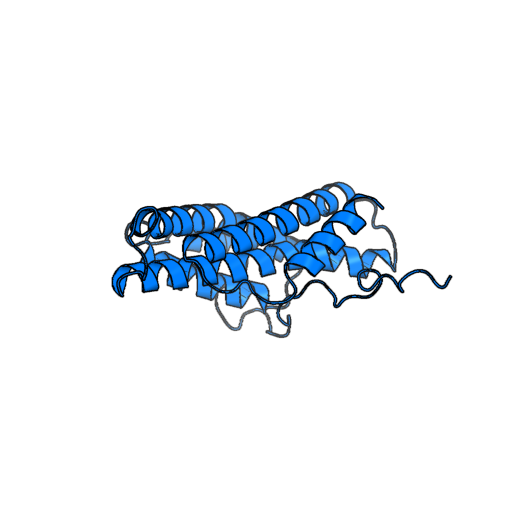50 -5.295 -1.810 1.00 96.62 118 ALA A O 1
ATOM 904 N N . TYR A 1 119 ? 1.026 -4.844 -2.361 1.00 96.06 119 TYR A N 1
ATOM 905 C CA . TYR A 1 119 ? 1.103 -5.522 -3.659 1.00 96.06 119 TYR A CA 1
ATOM 906 C C . TYR A 1 119 ? 2.124 -4.871 -4.596 1.00 96.06 119 TYR A C 1
ATOM 908 O O . TYR A 1 119 ? 2.907 -5.588 -5.225 1.00 96.06 119 TYR A O 1
ATOM 916 N N . ALA A 1 120 ? 2.168 -3.538 -4.650 1.00 94.69 120 ALA A N 1
ATOM 917 C CA . ALA A 1 120 ? 3.102 -2.813 -5.502 1.00 94.69 120 ALA A CA 1
ATOM 918 C C . ALA A 1 120 ? 4.569 -3.037 -5.092 1.00 94.69 120 ALA A C 1
ATOM 920 O O . ALA A 1 120 ? 5.395 -3.339 -5.957 1.00 94.69 120 ALA A O 1
ATOM 921 N N . GLU A 1 121 ? 4.899 -2.969 -3.795 1.00 93.75 121 GLU A N 1
ATOM 922 C CA . GLU A 1 121 ? 6.260 -3.267 -3.314 1.00 93.75 121 GLU A CA 1
ATOM 923 C C . GLU A 1 121 ? 6.634 -4.735 -3.569 1.00 93.75 121 GLU A C 1
ATOM 925 O O . GLU A 1 121 ? 7.686 -5.017 -4.153 1.00 93.75 121 GLU A O 1
ATOM 930 N N . LYS A 1 122 ? 5.737 -5.677 -3.239 1.00 92.75 122 LYS A N 1
ATOM 931 C CA . LYS A 1 122 ? 5.968 -7.111 -3.470 1.00 92.75 122 LYS A CA 1
ATOM 932 C C . LYS A 1 122 ? 6.187 -7.431 -4.945 1.00 92.75 122 LYS A C 1
ATOM 934 O O . LYS A 1 122 ? 7.031 -8.264 -5.261 1.00 92.75 122 LYS A O 1
ATOM 939 N N . ALA A 1 123 ? 5.489 -6.764 -5.864 1.00 90.50 123 ALA A N 1
ATOM 940 C CA . ALA A 1 123 ? 5.684 -6.956 -7.300 1.00 90.50 123 ALA A CA 1
ATOM 941 C C . ALA A 1 123 ? 7.094 -6.547 -7.772 1.00 90.50 123 ALA A C 1
ATOM 943 O O . ALA A 1 123 ? 7.624 -7.149 -8.710 1.00 90.50 123 ALA A O 1
ATOM 944 N N . LEU A 1 124 ? 7.718 -5.557 -7.121 1.00 88.19 124 LEU A N 1
ATOM 945 C CA . LEU A 1 124 ? 9.104 -5.161 -7.392 1.00 88.19 124 LEU A CA 1
ATOM 946 C C . LEU A 1 124 ? 10.115 -6.177 -6.844 1.00 88.19 124 LEU A C 1
ATOM 948 O O . LEU A 1 124 ? 11.171 -6.351 -7.451 1.00 88.19 124 LEU A O 1
ATOM 952 N N . ALA A 1 125 ? 9.789 -6.863 -5.745 1.00 85.06 125 ALA A N 1
ATOM 953 C CA . ALA A 1 125 ? 10.610 -7.927 -5.167 1.00 85.06 125 ALA A CA 1
ATOM 954 C C . ALA A 1 125 ? 10.427 -9.292 -5.863 1.00 85.06 125 ALA A C 1
ATOM 956 O O . ALA A 1 125 ? 11.387 -10.044 -6.001 1.00 85.06 125 ALA A O 1
ATOM 957 N N . ALA A 1 126 ? 9.226 -9.612 -6.353 1.00 75.94 126 ALA A N 1
ATOM 958 C CA . ALA A 1 126 ? 8.900 -10.912 -6.948 1.00 75.94 126 ALA A CA 1
ATOM 959 C C . ALA A 1 126 ? 9.559 -11.147 -8.320 1.00 75.94 126 ALA A C 1
ATOM 961 O O . ALA A 1 126 ? 9.898 -12.276 -8.671 1.00 75.94 126 ALA A O 1
ATOM 962 N N . ARG A 1 127 ? 9.763 -10.089 -9.113 1.00 62.53 127 ARG A N 1
ATOM 963 C CA . ARG A 1 127 ? 10.357 -10.203 -10.456 1.00 62.53 127 ARG A CA 1
ATOM 964 C C . ARG A 1 127 ? 11.840 -10.593 -10.455 1.00 62.53 127 ARG A C 1
ATOM 966 O O . ARG A 1 127 ? 12.200 -11.477 -11.231 1.00 62.53 127 ARG A O 1
ATOM 973 N N . PRO A 1 128 ? 12.695 -10.008 -9.598 1.00 54.06 128 PRO A N 1
ATOM 974 C CA . PRO A 1 128 ? 14.057 -10.494 -9.409 1.00 54.06 128 PRO A CA 1
ATOM 975 C C . PRO A 1 128 ? 14.112 -11.970 -8.996 1.00 54.06 128 PRO A C 1
ATOM 977 O O . PRO A 1 128 ? 14.948 -12.695 -9.517 1.00 54.06 128 PRO A O 1
ATOM 980 N N . VAL A 1 129 ? 13.186 -12.451 -8.155 1.00 49.06 129 VAL A N 1
ATOM 981 C CA . VAL A 1 129 ? 13.136 -13.865 -7.722 1.00 49.06 129 VAL A CA 1
ATOM 982 C C . VAL A 1 129 ? 12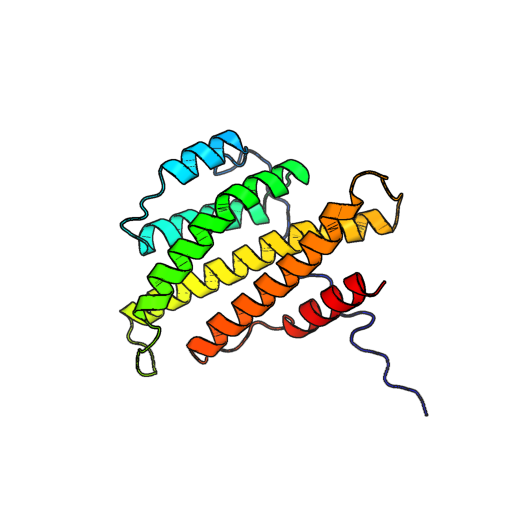.938 -14.829 -8.896 1.00 49.06 129 VAL A C 1
ATOM 984 O O . VAL A 1 129 ? 13.603 -15.860 -8.948 1.00 49.06 129 VAL A O 1
ATOM 987 N N . ALA A 1 130 ? 12.091 -14.484 -9.873 1.00 49.34 130 ALA A N 1
ATOM 988 C CA . ALA A 1 130 ? 11.911 -15.293 -11.083 1.00 49.34 130 ALA A CA 1
ATOM 989 C C . ALA A 1 130 ? 13.152 -15.280 -11.999 1.00 49.34 130 ALA A C 1
ATOM 991 O O . ALA A 1 130 ? 13.473 -16.290 -12.620 1.00 49.34 130 ALA A O 1
ATOM 992 N N . ALA A 1 131 ? 13.875 -14.156 -12.055 1.00 44.88 131 ALA A N 1
ATOM 993 C CA . ALA A 1 131 ? 15.098 -14.014 -12.846 1.00 44.88 131 ALA A CA 1
ATOM 994 C C . ALA A 1 131 ? 16.338 -14.640 -12.177 1.00 44.88 131 ALA A C 1
ATOM 996 O O . ALA A 1 131 ? 17.288 -15.002 -12.864 1.00 44.88 131 ALA A O 1
ATOM 997 N N . LEU A 1 132 ? 16.344 -14.832 -10.853 1.00 44.59 132 LEU A N 1
ATOM 998 C CA . LEU A 1 132 ? 17.463 -15.458 -10.133 1.00 44.59 132 LEU A CA 1
ATOM 999 C C . LEU A 1 132 ? 17.673 -16.943 -10.495 1.00 44.59 132 LEU A C 1
ATOM 1001 O O . LEU A 1 132 ? 18.751 -17.474 -10.236 1.00 44.59 132 LEU A O 1
ATOM 1005 N N . GLY A 1 133 ? 16.700 -17.593 -11.148 1.00 44.41 133 GLY A N 1
ATOM 1006 C CA . GLY A 1 133 ? 16.870 -18.918 -11.760 1.00 44.41 133 GLY A CA 1
ATOM 1007 C C . GLY A 1 133 ? 17.610 -18.907 -13.108 1.00 44.41 133 GLY A C 1
ATOM 1008 O O . GLY A 1 133 ? 18.131 -19.938 -13.526 1.00 44.41 133 GLY A O 1
ATOM 1009 N N . THR A 1 134 ? 17.702 -17.755 -13.783 1.00 40.38 134 THR A N 1
ATOM 1010 C CA . THR A 1 134 ? 18.313 -17.616 -15.113 1.00 40.38 134 THR A CA 1
ATOM 1011 C C . THR A 1 134 ? 19.049 -16.280 -15.236 1.00 40.38 134 THR A C 1
ATOM 1013 O O . THR A 1 134 ? 18.449 -15.251 -15.527 1.00 40.38 134 THR A O 1
ATOM 1016 N N . ALA A 1 135 ? 20.372 -16.333 -15.075 1.00 39.31 135 ALA A N 1
ATOM 1017 C CA . ALA A 1 135 ? 21.332 -15.252 -15.307 1.00 39.31 135 ALA A CA 1
ATOM 1018 C C . ALA A 1 135 ? 21.220 -14.025 -14.376 1.00 39.31 135 ALA A C 1
ATOM 1020 O O . ALA A 1 135 ? 20.374 -13.143 -14.508 1.00 39.31 135 ALA A O 1
ATOM 1021 N N . ARG A 1 136 ? 22.213 -13.913 -13.485 1.00 42.62 136 ARG A N 1
ATOM 1022 C CA . ARG A 1 136 ? 22.562 -12.678 -12.774 1.00 42.62 136 ARG A CA 1
ATOM 1023 C C . ARG A 1 136 ? 22.922 -11.595 -13.798 1.00 42.62 136 ARG A C 1
ATOM 1025 O O . ARG A 1 136 ? 24.068 -11.522 -14.229 1.00 42.62 136 ARG A O 1
ATOM 1032 N N . SER A 1 137 ? 21.966 -10.753 -14.194 1.00 39.97 137 SER A N 1
ATOM 1033 C CA . SER A 1 137 ? 22.302 -9.520 -14.913 1.00 39.97 137 SER A CA 1
ATOM 1034 C C . SER A 1 137 ? 23.031 -8.592 -13.933 1.00 39.97 137 SER A C 1
ATOM 1036 O O . SER A 1 137 ? 22.495 -8.233 -12.881 1.00 39.97 137 SER A O 1
ATOM 1038 N N . SER A 1 138 ? 24.282 -8.260 -14.240 1.00 39.66 138 SER A N 1
ATOM 1039 C CA . SER A 1 138 ? 25.258 -7.642 -13.331 1.00 39.66 138 SER A CA 1
ATOM 1040 C C . SER A 1 138 ? 25.008 -6.157 -13.009 1.00 39.66 138 SER A C 1
ATOM 1042 O O . SER A 1 138 ? 25.933 -5.465 -12.601 1.00 39.66 138 SER A O 1
ATOM 1044 N N . GLY A 1 139 ? 23.779 -5.656 -13.180 1.00 42.34 139 GLY A N 1
ATOM 1045 C CA . GLY A 1 139 ? 23.402 -4.258 -12.914 1.00 42.34 139 GLY A CA 1
ATOM 1046 C C . GLY A 1 139 ? 22.245 -4.066 -11.923 1.00 42.34 139 GLY A C 1
ATOM 1047 O O . GLY A 1 139 ? 21.996 -2.945 -11.495 1.00 42.34 139 GLY A O 1
ATOM 1048 N N . ALA A 1 140 ? 21.542 -5.136 -11.524 1.00 48.88 140 ALA A N 1
ATOM 1049 C CA . ALA A 1 140 ? 20.318 -5.061 -10.707 1.00 48.88 140 ALA A CA 1
ATOM 1050 C C . ALA A 1 140 ? 20.536 -5.241 -9.186 1.00 48.88 140 ALA A C 1
ATOM 1052 O O . ALA A 1 140 ? 19.577 -5.203 -8.413 1.00 48.88 140 ALA A O 1
ATOM 1053 N N . ALA A 1 141 ? 21.783 -5.440 -8.746 1.00 43.28 141 ALA A N 1
ATOM 1054 C CA . ALA A 1 141 ? 22.126 -5.811 -7.371 1.00 43.28 141 ALA A CA 1
ATOM 1055 C C . ALA A 1 141 ? 21.654 -4.832 -6.266 1.00 43.28 141 ALA A C 1
ATOM 1057 O O . ALA A 1 141 ? 21.142 -5.328 -5.264 1.00 43.28 141 ALA A O 1
ATOM 1058 N N . PRO A 1 142 ? 21.726 -3.487 -6.398 1.00 51.94 142 PRO A N 1
ATOM 1059 C CA . PRO A 1 142 ? 21.250 -2.596 -5.330 1.00 51.94 142 PRO A CA 1
ATOM 1060 C C . PRO A 1 142 ? 19.715 -2.539 -5.232 1.00 51.94 142 PRO A C 1
ATOM 1062 O O . PRO A 1 142 ? 19.166 -2.206 -4.186 1.00 51.94 142 PRO A O 1
ATOM 1065 N N . ALA A 1 143 ? 19.005 -2.913 -6.300 1.00 68.56 143 ALA A N 1
ATOM 1066 C CA . ALA A 1 143 ? 17.560 -2.756 -6.404 1.00 68.56 143 ALA A CA 1
ATOM 1067 C C . ALA A 1 143 ? 16.753 -3.883 -5.736 1.00 68.56 143 ALA A C 1
ATOM 1069 O O . ALA A 1 143 ? 15.545 -3.721 -5.539 1.00 68.56 143 ALA A O 1
ATOM 1070 N N . TYR A 1 144 ? 17.385 -5.023 -5.431 1.00 78.44 144 TYR A N 1
ATOM 1071 C CA . TYR A 1 144 ? 16.717 -6.192 -4.852 1.00 78.44 144 TYR A CA 1
ATOM 1072 C C . TYR A 1 144 ? 16.664 -6.171 -3.315 1.00 78.44 144 TYR A C 1
ATOM 1074 O O . TYR A 1 144 ? 15.551 -6.266 -2.795 1.00 78.44 144 TYR A O 1
ATOM 1082 N N . PRO A 1 145 ? 17.769 -5.942 -2.571 1.00 83.94 145 PRO A N 1
ATOM 1083 C CA . PRO A 1 145 ? 17.707 -5.777 -1.115 1.00 83.94 145 PRO A CA 1
ATOM 1084 C C . PRO A 1 145 ? 16.769 -4.638 -0.700 1.00 83.94 145 PRO A C 1
ATOM 1086 O O . PRO A 1 145 ? 15.970 -4.786 0.222 1.00 83.94 145 PRO A O 1
ATOM 1089 N N . GLU A 1 146 ? 16.793 -3.525 -1.440 1.00 86.31 146 GLU A N 1
ATOM 1090 C CA . GLU A 1 146 ? 15.870 -2.406 -1.232 1.00 86.31 146 GLU A CA 1
ATOM 1091 C C . GLU A 1 146 ? 14.405 -2.823 -1.455 1.00 86.31 146 GLU A C 1
ATOM 1093 O O . GLU A 1 146 ? 13.535 -2.472 -0.659 1.00 86.31 146 GLU A O 1
ATOM 1098 N N . ALA A 1 147 ? 14.116 -3.599 -2.507 1.00 86.25 147 ALA A N 1
ATOM 1099 C CA . ALA A 1 147 ? 12.765 -4.087 -2.781 1.00 86.25 147 ALA A CA 1
ATOM 1100 C C . ALA A 1 147 ? 12.269 -5.074 -1.711 1.00 86.25 147 ALA A C 1
ATOM 1102 O O . ALA A 1 147 ? 11.096 -5.016 -1.333 1.00 86.25 147 ALA A O 1
ATOM 1103 N N . LEU A 1 148 ? 13.142 -5.942 -1.186 1.00 89.25 148 LEU A N 1
ATOM 1104 C CA . LEU A 1 148 ? 12.822 -6.841 -0.073 1.00 89.25 148 LEU A CA 1
ATOM 1105 C C . LEU A 1 148 ? 12.489 -6.052 1.197 1.00 89.25 148 LEU A C 1
ATOM 1107 O O . LEU A 1 148 ? 11.423 -6.252 1.782 1.00 89.25 148 LEU A O 1
ATOM 1111 N N . ALA A 1 149 ? 13.361 -5.117 1.583 1.00 92.00 149 ALA A N 1
ATOM 1112 C CA . ALA A 1 149 ? 13.175 -4.286 2.769 1.00 92.00 149 ALA A CA 1
ATOM 1113 C C . ALA A 1 149 ? 11.885 -3.457 2.683 1.00 92.00 149 ALA A C 1
ATOM 1115 O O . ALA A 1 149 ? 11.102 -3.418 3.633 1.00 92.00 149 ALA A O 1
ATOM 1116 N N . ARG A 1 150 ? 11.610 -2.849 1.522 1.00 92.44 150 ARG A N 1
ATOM 1117 C CA . ARG A 1 150 ? 10.368 -2.099 1.297 1.00 92.44 150 ARG A CA 1
ATOM 1118 C C . ARG A 1 150 ? 9.125 -2.983 1.316 1.00 92.44 150 ARG A C 1
ATOM 1120 O O . ARG A 1 150 ? 8.120 -2.587 1.898 1.00 92.44 150 ARG A O 1
ATOM 1127 N N . SER A 1 151 ? 9.193 -4.184 0.743 1.00 94.12 151 SER A N 1
ATOM 1128 C CA . SER A 1 151 ? 8.087 -5.149 0.800 1.00 94.12 151 SER A CA 1
ATOM 1129 C C . SER A 1 151 ? 7.779 -5.558 2.240 1.00 94.12 151 SER A C 1
ATOM 1131 O O . SER A 1 151 ? 6.614 -5.595 2.634 1.00 94.12 151 SER A O 1
ATOM 1133 N N . ALA A 1 152 ? 8.813 -5.806 3.050 1.00 95.31 152 ALA A N 1
ATOM 1134 C CA . ALA A 1 152 ? 8.650 -6.140 4.461 1.00 95.31 152 ALA A CA 1
ATOM 1135 C C . ALA A 1 152 ? 8.053 -4.965 5.249 1.00 95.31 152 ALA A C 1
ATOM 1137 O O . ALA A 1 152 ? 7.110 -5.154 6.016 1.00 95.31 152 ALA A O 1
ATOM 1138 N N . ALA A 1 153 ? 8.533 -3.741 5.007 1.00 96.19 153 ALA A N 1
ATOM 1139 C CA . ALA A 1 153 ? 7.985 -2.536 5.622 1.00 96.19 153 ALA A CA 1
ATOM 1140 C C . ALA A 1 153 ? 6.509 -2.307 5.249 1.00 96.19 153 ALA A C 1
ATOM 1142 O O . ALA A 1 153 ? 5.705 -1.969 6.116 1.00 96.19 153 ALA A O 1
ATOM 1143 N N . ALA A 1 154 ? 6.126 -2.539 3.990 1.00 96.62 154 ALA A N 1
ATOM 1144 C CA . ALA A 1 154 ? 4.743 -2.399 3.540 1.00 96.62 154 ALA A CA 1
ATOM 1145 C C . ALA A 1 154 ? 3.811 -3.447 4.170 1.00 96.62 154 ALA A C 1
ATOM 1147 O O . ALA A 1 154 ? 2.718 -3.102 4.617 1.00 96.62 154 ALA A O 1
ATOM 1148 N N . LEU A 1 155 ? 4.253 -4.705 4.285 1.00 96.56 155 LEU A N 1
ATOM 1149 C CA . LEU A 1 155 ? 3.507 -5.739 5.013 1.00 96.56 155 LEU A CA 1
ATOM 1150 C C . LEU A 1 155 ? 3.399 -5.418 6.511 1.00 96.56 155 LEU A C 1
ATOM 1152 O O . LEU A 1 155 ? 2.329 -5.570 7.093 1.00 96.56 155 LEU A O 1
ATOM 1156 N N . GLY A 1 156 ? 4.470 -4.914 7.130 1.00 96.81 156 GLY A N 1
ATOM 1157 C CA . GLY A 1 156 ? 4.442 -4.441 8.515 1.00 96.81 156 GLY A CA 1
ATOM 1158 C C . GLY A 1 156 ? 3.464 -3.280 8.718 1.00 96.81 156 GLY A C 1
ATOM 1159 O O . GLY A 1 156 ? 2.711 -3.262 9.692 1.00 96.81 156 GLY A O 1
ATOM 1160 N N . ARG A 1 157 ? 3.404 -2.342 7.765 1.00 95.88 157 ARG A N 1
ATOM 1161 C CA . ARG A 1 157 ? 2.418 -1.256 7.778 1.00 95.88 157 ARG A CA 1
ATOM 1162 C C . ARG A 1 157 ? 0.992 -1.789 7.663 1.00 95.88 157 ARG A C 1
ATOM 1164 O O . ARG A 1 157 ? 0.141 -1.345 8.424 1.00 95.88 157 ARG A O 1
ATOM 1171 N N . LEU A 1 158 ? 0.741 -2.747 6.770 1.00 96.62 158 LEU A N 1
ATOM 1172 C CA . LEU A 1 158 ? -0.565 -3.397 6.638 1.00 96.62 158 LEU A CA 1
ATOM 1173 C C . LEU A 1 158 ? -1.004 -4.033 7.968 1.00 96.62 158 LEU A C 1
ATOM 1175 O O . LEU A 1 158 ? -2.116 -3.780 8.422 1.00 96.62 158 LEU A O 1
ATOM 1179 N N . LEU A 1 159 ? -0.115 -4.776 8.639 1.00 96.94 159 LEU A N 1
ATOM 1180 C CA . LEU A 1 159 ? -0.389 -5.336 9.969 1.00 96.94 159 LEU A CA 1
ATOM 1181 C C . LEU A 1 159 ? -0.778 -4.254 10.982 1.00 96.94 159 LEU A C 1
ATOM 1183 O O . LEU A 1 159 ? -1.791 -4.389 11.667 1.00 96.94 159 LEU A O 1
ATOM 1187 N N . LEU A 1 160 ? -0.004 -3.167 11.052 1.00 95.06 160 LEU A N 1
ATOM 1188 C CA . LEU A 1 160 ? -0.283 -2.058 11.964 1.00 95.06 160 LEU A CA 1
ATOM 1189 C C . LEU A 1 160 ? -1.655 -1.430 11.706 1.00 95.06 160 LEU A C 1
ATOM 1191 O O . LEU A 1 160 ? -2.384 -1.178 12.662 1.00 95.06 160 LEU A O 1
ATOM 1195 N N . GLU A 1 161 ? -2.035 -1.202 10.448 1.00 95.19 161 GLU A N 1
ATOM 1196 C CA . GLU A 1 161 ? -3.343 -0.613 10.133 1.00 95.19 161 GLU A CA 1
ATOM 1197 C C . GLU A 1 161 ? -4.508 -1.533 10.527 1.00 95.19 161 GLU A C 1
ATOM 1199 O O . GLU A 1 161 ? -5.506 -1.048 11.061 1.00 95.19 161 GLU A O 1
ATOM 1204 N N . HIS A 1 162 ? -4.372 -2.854 10.362 1.00 95.06 162 HIS A N 1
ATOM 1205 C CA . HIS A 1 162 ? -5.370 -3.811 10.854 1.00 95.06 162 HIS A CA 1
ATOM 1206 C C . HIS A 1 162 ? -5.465 -3.803 12.389 1.00 95.06 162 HIS A C 1
ATOM 1208 O O . HIS A 1 162 ? -6.568 -3.743 12.941 1.00 95.06 162 HIS A O 1
ATOM 1214 N N . TYR A 1 163 ? -4.327 -3.796 13.090 1.00 93.75 163 TYR A N 1
ATOM 1215 C CA . TYR A 1 163 ? -4.302 -3.783 14.557 1.00 93.75 163 TYR A CA 1
ATOM 1216 C C . TYR A 1 163 ? -4.875 -2.504 15.160 1.00 93.75 163 TYR A C 1
ATOM 1218 O O . TYR A 1 163 ? -5.568 -2.575 16.173 1.00 93.75 163 TYR A O 1
ATOM 1226 N N . ARG A 1 164 ? -4.664 -1.346 14.524 1.00 91.06 164 ARG A N 1
ATOM 1227 C CA . ARG A 1 164 ? -5.202 -0.057 14.993 1.00 91.06 164 ARG A CA 1
ATOM 1228 C C . ARG A 1 164 ? -6.718 -0.052 15.161 1.00 91.06 164 ARG A C 1
ATOM 1230 O O . ARG A 1 164 ? -7.226 0.708 15.977 1.00 91.06 164 ARG A O 1
ATOM 1237 N N . ILE A 1 165 ? -7.431 -0.877 14.399 1.00 92.69 165 ILE A N 1
ATOM 1238 C CA . ILE A 1 165 ? -8.895 -0.946 14.425 1.00 92.69 165 ILE A CA 1
ATOM 1239 C C . ILE A 1 165 ? -9.423 -2.307 14.896 1.00 92.69 165 ILE A C 1
ATOM 1241 O O . ILE A 1 165 ? -10.616 -2.570 14.757 1.00 92.69 165 ILE A O 1
ATOM 1245 N N . TYR A 1 166 ? -8.549 -3.169 15.431 1.00 90.94 166 TYR A N 1
ATOM 1246 C CA . TYR A 1 166 ? -8.873 -4.540 15.846 1.00 90.94 166 TYR A CA 1
ATOM 1247 C C . TYR A 1 166 ? -9.542 -5.365 14.730 1.00 90.94 166 TYR A C 1
ATOM 1249 O O . TYR A 1 166 ? -10.404 -6.206 14.985 1.00 90.94 166 TYR A O 1
ATOM 1257 N N . ALA A 1 167 ? -9.144 -5.128 13.477 1.00 91.00 167 ALA A N 1
ATOM 1258 C CA . ALA A 1 167 ? -9.603 -5.911 12.338 1.00 91.00 167 ALA A CA 1
ATOM 1259 C C . ALA A 1 167 ? -8.775 -7.199 12.188 1.00 91.00 167 ALA A C 1
ATOM 1261 O O . ALA A 1 167 ? -7.577 -7.201 12.488 1.00 91.00 167 ALA A O 1
ATOM 1262 N N . PRO A 1 168 ? -9.373 -8.289 11.672 1.00 92.44 168 PRO A N 1
ATOM 1263 C CA . PRO A 1 168 ? -8.626 -9.499 11.352 1.00 92.44 168 PRO A CA 1
ATOM 1264 C C . PRO A 1 168 ? -7.565 -9.199 10.291 1.00 92.44 168 PRO A C 1
ATOM 1266 O O . PRO A 1 168 ? -7.845 -8.522 9.303 1.00 92.44 168 PRO A O 1
ATOM 1269 N N . VAL A 1 169 ? -6.348 -9.696 10.502 1.00 92.19 169 VAL A N 1
ATOM 1270 C CA . VAL A 1 169 ? -5.226 -9.553 9.564 1.00 92.19 169 VAL A CA 1
ATOM 1271 C C . VAL A 1 169 ? -5.442 -10.449 8.334 1.00 92.19 169 VAL A C 1
ATOM 1273 O O . VAL A 1 169 ? -5.902 -11.580 8.504 1.00 92.19 169 VAL A O 1
ATOM 1276 N N . PRO A 1 170 ? -5.073 -10.013 7.111 1.00 90.50 170 PRO A N 1
ATOM 1277 C CA . PRO A 1 170 ? -5.184 -10.847 5.920 1.00 90.50 170 PRO A CA 1
ATOM 1278 C C . PRO A 1 170 ? -4.331 -12.116 6.022 1.00 90.50 170 PRO A C 1
ATOM 1280 O O . PRO A 1 170 ? -3.182 -12.097 6.475 1.00 90.50 170 PRO A O 1
ATOM 1283 N N . GLU A 1 171 ? -4.878 -13.237 5.562 1.00 88.75 171 GLU A N 1
ATOM 1284 C CA . GLU A 1 171 ? -4.200 -14.528 5.643 1.00 88.75 171 GLU A CA 1
ATOM 1285 C C . GLU A 1 171 ? -2.883 -14.554 4.852 1.00 88.75 171 GLU A C 1
ATOM 1287 O O . GLU A 1 171 ? -2.791 -14.110 3.704 1.00 88.75 171 GLU A O 1
ATOM 1292 N N . GLY A 1 172 ? -1.853 -15.152 5.453 1.00 89.31 172 GLY A N 1
ATOM 1293 C CA . GLY A 1 172 ? -0.565 -15.393 4.804 1.00 89.31 172 GLY A CA 1
ATOM 1294 C C . GLY A 1 172 ? 0.461 -14.263 4.923 1.00 89.31 172 GLY A C 1
ATOM 1295 O O . GLY A 1 172 ? 1.627 -14.523 4.631 1.00 89.31 172 GLY A O 1
ATOM 1296 N N . VAL A 1 173 ? 0.096 -13.075 5.428 1.00 92.19 173 VAL A N 1
ATOM 1297 C CA . VAL A 1 173 ? 1.018 -11.925 5.588 1.00 92.19 173 VAL A CA 1
ATOM 1298 C C . VAL A 1 173 ? 2.284 -12.299 6.370 1.00 92.19 173 VAL A C 1
ATOM 1300 O O . VAL A 1 173 ? 3.396 -11.985 5.947 1.00 92.19 173 VAL A O 1
ATOM 1303 N N . TRP A 1 174 ? 2.142 -13.042 7.470 1.00 91.56 174 TRP A N 1
ATOM 1304 C CA . TRP A 1 174 ? 3.282 -13.524 8.260 1.00 91.56 174 TRP A CA 1
ATOM 1305 C C . TRP A 1 174 ? 4.195 -14.483 7.483 1.00 91.56 174 TRP A C 1
ATOM 1307 O O . TRP A 1 174 ? 5.418 -14.384 7.568 1.00 91.56 174 TRP A O 1
ATOM 1317 N N . GLY A 1 175 ? 3.617 -15.378 6.677 1.00 90.44 175 GLY A N 1
ATOM 1318 C CA . GLY A 1 175 ? 4.387 -16.281 5.818 1.00 90.44 175 GLY A CA 1
ATOM 1319 C C . GLY A 1 175 ? 5.129 -15.541 4.701 1.00 90.44 175 GLY A C 1
ATOM 1320 O O . GLY A 1 175 ? 6.242 -15.919 4.336 1.00 90.44 175 GLY A O 1
ATOM 1321 N N . GLU A 1 176 ? 4.545 -14.462 4.172 1.00 91.25 176 GLU A N 1
ATOM 1322 C CA . GLU A 1 176 ? 5.213 -13.572 3.217 1.00 91.25 176 GLU A CA 1
ATOM 1323 C C . GLU A 1 176 ? 6.390 -12.819 3.852 1.00 91.25 176 GLU A C 1
ATOM 1325 O O . GLU A 1 176 ? 7.468 -12.798 3.262 1.00 91.25 176 GLU A O 1
ATOM 1330 N N . LEU A 1 177 ? 6.228 -12.280 5.067 1.00 92.31 177 LEU A N 1
ATOM 1331 C CA . LEU A 1 177 ? 7.314 -11.633 5.815 1.00 92.31 177 LEU A CA 1
ATOM 1332 C C . LEU A 1 177 ? 8.496 -12.582 6.054 1.00 92.31 177 LEU A C 1
ATOM 1334 O O . LEU A 1 177 ? 9.638 -12.224 5.772 1.00 92.31 177 LEU A O 1
ATOM 1338 N N . HIS A 1 178 ? 8.226 -13.811 6.503 1.00 89.19 178 HIS A N 1
ATOM 1339 C CA . HIS A 1 178 ? 9.270 -14.812 6.739 1.00 89.19 178 HIS A CA 1
ATOM 1340 C C . HIS A 1 178 ? 10.048 -15.161 5.457 1.00 89.19 178 HIS A C 1
ATOM 1342 O O . HIS A 1 178 ? 11.270 -15.307 5.473 1.00 89.19 178 HIS A O 1
ATOM 1348 N N . ARG A 1 179 ? 9.359 -15.245 4.311 1.00 85.56 179 ARG A N 1
ATOM 1349 C CA . ARG A 1 179 ? 10.010 -15.443 3.006 1.00 85.56 179 ARG A CA 1
ATOM 1350 C C . ARG A 1 179 ? 10.911 -14.283 2.610 1.00 85.56 179 ARG A C 1
ATOM 1352 O O . ARG A 1 179 ? 12.019 -14.528 2.142 1.00 85.56 179 ARG A O 1
ATOM 1359 N N . LEU A 1 180 ? 10.436 -13.047 2.762 1.00 87.31 180 LEU A N 1
ATOM 1360 C CA . LEU A 1 180 ? 11.230 -11.860 2.440 1.00 87.31 180 LEU A CA 1
ATOM 1361 C C . LEU A 1 180 ? 12.514 -11.820 3.271 1.00 87.31 180 LEU A C 1
ATOM 1363 O O . LEU A 1 180 ? 13.572 -11.530 2.723 1.00 87.31 180 LEU A O 1
ATOM 1367 N N . TYR A 1 181 ? 12.427 -12.173 4.556 1.00 86.44 181 TYR A N 1
ATOM 1368 C CA . TYR A 1 181 ? 13.589 -12.252 5.439 1.00 86.44 181 TYR A CA 1
ATOM 1369 C C . TYR A 1 181 ? 14.598 -13.299 4.960 1.00 86.44 181 TYR A C 1
ATOM 1371 O O . TYR A 1 181 ? 15.757 -12.972 4.727 1.00 86.44 181 TYR A O 1
ATOM 1379 N N . ARG A 1 182 ? 14.135 -14.521 4.672 1.00 83.75 182 ARG A N 1
ATOM 1380 C CA . ARG A 1 182 ? 14.992 -15.573 4.108 1.00 83.75 182 ARG A CA 1
ATOM 1381 C C . ARG A 1 182 ? 15.681 -15.172 2.804 1.00 83.75 182 ARG A C 1
ATOM 1383 O O . ARG A 1 182 ? 16.809 -15.577 2.564 1.00 83.75 182 ARG A O 1
ATOM 1390 N N . HIS A 1 183 ? 14.999 -14.424 1.936 1.00 80.75 183 HIS A N 1
ATOM 1391 C CA . HIS A 1 183 ? 15.604 -13.913 0.705 1.00 80.75 183 HIS A CA 1
ATOM 1392 C C . HIS A 1 183 ? 16.686 -12.856 0.955 1.00 80.75 183 HIS A C 1
ATOM 1394 O O . HIS A 1 183 ? 17.511 -12.652 0.073 1.00 80.75 183 HIS A O 1
ATOM 1400 N N . GLY A 1 184 ? 16.658 -12.173 2.102 1.00 79.94 184 GLY A N 1
ATOM 1401 C CA . GLY A 1 184 ? 17.691 -11.224 2.514 1.00 79.94 184 GLY A CA 1
ATOM 1402 C C . GLY A 1 184 ? 18.887 -11.871 3.218 1.00 79.94 184 GLY A C 1
ATOM 1403 O O . GLY A 1 184 ? 19.945 -11.253 3.268 1.00 79.94 184 GLY A O 1
ATOM 1404 N N . GLU A 1 185 ? 18.732 -13.085 3.754 1.00 77.00 185 GLU A N 1
ATOM 1405 C CA . GLU A 1 185 ? 19.821 -13.856 4.380 1.00 77.00 185 GLU A CA 1
ATOM 1406 C C . GLU A 1 185 ? 20.651 -14.686 3.384 1.00 77.00 185 GLU A C 1
ATOM 1408 O O . GLU A 1 185 ? 21.765 -15.089 3.718 1.00 77.00 185 GLU A O 1
ATOM 1413 N N . ALA A 1 186 ? 20.102 -14.975 2.198 1.00 64.69 186 ALA A N 1
ATOM 1414 C CA . ALA A 1 186 ? 20.729 -15.786 1.147 1.00 64.69 186 ALA A CA 1
ATOM 1415 C C . ALA A 1 186 ? 21.661 -14.967 0.242 1.00 64.69 186 ALA A C 1
A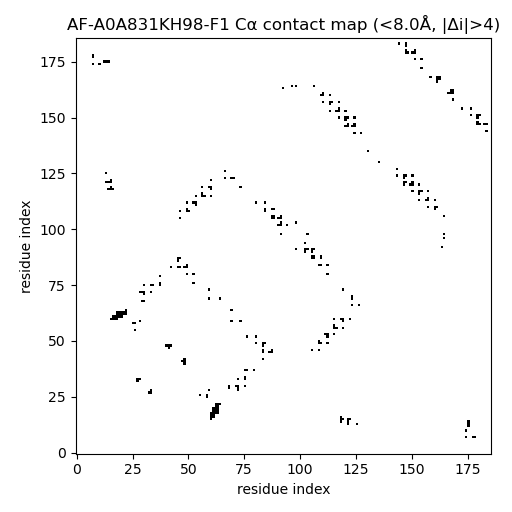TOM 1417 O O . ALA A 1 186 ? 22.730 -15.507 -0.125 1.00 64.69 186 ALA A O 1
#

Nearest PDB structures (foldseek):
  7a6r-assembly1_A  TM=4.259E-01  e=2.680E+00  Homo sapiens
  4tql-assembly1_A  TM=2.811E-01  e=8.834E-01  synthetic construct

Mean predicted aligned error: 7.05 Å